Protein AF-A0A256W8U9-F1 (afdb_monomer)

Radius of gyration: 19.27 Å; Cα contacts (8 Å, |Δi|>4): 296; chains: 1; bounding box: 43×51×47 Å

Structure (mmCIF, N/CA/C/O backbone):
data_AF-A0A256W8U9-F1
#
_entry.id   AF-A0A256W8U9-F1
#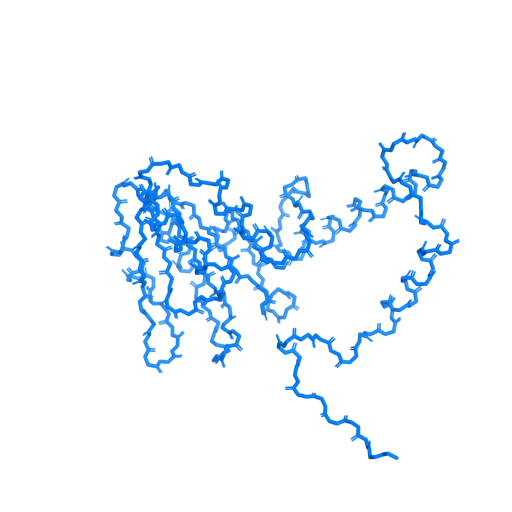
loop_
_atom_site.group_PDB
_atom_site.id
_atom_site.type_symbol
_atom_site.label_atom_id
_atom_site.label_alt_id
_atom_site.label_comp_id
_atom_site.label_asym_id
_atom_site.label_entity_id
_atom_site.label_seq_id
_atom_site.pdbx_PDB_ins_code
_atom_site.Cartn_x
_atom_site.Cartn_y
_atom_site.Cartn_z
_atom_site.occupancy
_atom_site.B_iso_or_equiv
_atom_site.auth_seq_id
_atom_site.auth_comp_id
_atom_site.auth_asym_id
_atom_site.auth_atom_id
_atom_site.pdbx_PDB_model_num
ATOM 1 N N . MET A 1 1 ? 17.346 -32.500 -17.935 1.00 60.72 1 MET A N 1
ATOM 2 C CA . MET A 1 1 ? 16.605 -31.899 -16.807 1.00 60.72 1 MET A CA 1
ATOM 3 C C . MET A 1 1 ? 15.141 -31.907 -17.193 1.00 60.72 1 MET A C 1
ATOM 5 O O . MET A 1 1 ? 14.860 -31.599 -18.344 1.00 60.72 1 MET A O 1
ATOM 9 N N . SER A 1 2 ? 14.252 -32.359 -16.309 1.00 73.19 2 SER A N 1
ATOM 10 C CA . SER A 1 2 ? 12.805 -32.277 -16.538 1.00 73.19 2 SER A CA 1
ATOM 11 C C . SER A 1 2 ? 12.376 -30.816 -16.694 1.00 73.19 2 SER A C 1
ATOM 13 O O . SER A 1 2 ? 13.040 -29.923 -16.167 1.00 73.19 2 SER A O 1
ATOM 15 N N . GLU A 1 3 ? 11.287 -30.582 -17.421 1.00 89.00 3 GLU A N 1
ATOM 16 C CA . GLU A 1 3 ? 10.648 -29.268 -17.517 1.00 89.00 3 GLU A CA 1
ATOM 17 C C . GLU A 1 3 ? 10.328 -28.734 -16.108 1.00 89.00 3 GLU A C 1
ATOM 19 O O . GLU A 1 3 ? 9.859 -29.480 -15.244 1.00 89.00 3 GLU A O 1
ATOM 24 N N . LEU A 1 4 ? 10.657 -27.467 -15.845 1.00 91.88 4 LEU A N 1
ATOM 25 C CA . LEU A 1 4 ? 10.452 -26.847 -14.538 1.00 91.88 4 LEU A CA 1
ATOM 26 C C . LEU A 1 4 ? 8.979 -26.461 -14.375 1.00 91.88 4 LEU A C 1
ATOM 28 O O . LEU A 1 4 ? 8.479 -25.611 -15.105 1.00 91.88 4 LEU A O 1
ATOM 32 N N . ILE A 1 5 ? 8.315 -27.022 -13.367 1.00 94.69 5 ILE A N 1
ATOM 33 C CA . ILE A 1 5 ? 6.978 -26.595 -12.942 1.00 94.69 5 ILE A CA 1
ATOM 34 C C . ILE A 1 5 ? 7.151 -25.593 -11.796 1.00 94.69 5 ILE A C 1
ATOM 36 O O . ILE A 1 5 ? 7.554 -25.973 -10.698 1.00 94.69 5 ILE A O 1
ATOM 40 N N . TYR A 1 6 ? 6.878 -24.311 -12.054 1.00 94.56 6 TYR A N 1
ATOM 41 C CA . TYR A 1 6 ? 7.054 -23.227 -11.083 1.00 94.56 6 TYR A CA 1
ATOM 42 C C . TYR A 1 6 ? 5.709 -22.747 -10.523 1.00 94.56 6 TYR A C 1
ATOM 44 O O . TYR A 1 6 ? 4.909 -22.148 -11.240 1.00 94.56 6 TYR A O 1
ATOM 52 N N . LEU A 1 7 ? 5.468 -22.996 -9.233 1.00 95.38 7 LEU A N 1
ATOM 53 C CA . LEU A 1 7 ? 4.219 -22.670 -8.528 1.00 95.38 7 LEU A CA 1
ATOM 54 C C . LEU A 1 7 ? 4.462 -21.749 -7.317 1.00 95.38 7 LEU A C 1
ATOM 56 O O . LEU A 1 7 ? 3.783 -21.870 -6.305 1.00 95.38 7 LEU A O 1
ATOM 60 N N . ASP A 1 8 ? 5.434 -20.836 -7.421 1.00 95.25 8 ASP A N 1
ATOM 61 C CA . ASP A 1 8 ? 5.872 -19.950 -6.324 1.00 95.25 8 ASP A CA 1
ATOM 62 C C . ASP A 1 8 ? 5.801 -18.449 -6.701 1.00 95.25 8 ASP A C 1
ATOM 64 O O . ASP A 1 8 ? 6.513 -17.596 -6.175 1.00 95.25 8 ASP A O 1
ATOM 68 N N . ASN A 1 9 ? 4.900 -18.097 -7.630 1.00 94.25 9 ASN A N 1
ATOM 69 C CA . ASN A 1 9 ? 4.754 -16.722 -8.133 1.00 94.25 9 ASN A CA 1
ATOM 70 C C . ASN A 1 9 ? 4.302 -15.706 -7.067 1.00 94.25 9 ASN A C 1
ATOM 72 O O . ASN A 1 9 ? 4.540 -14.513 -7.242 1.00 94.25 9 ASN A O 1
ATOM 76 N N . SER A 1 10 ? 3.680 -16.175 -5.977 1.00 91.94 10 SER A N 1
ATOM 77 C CA . SER A 1 10 ? 3.303 -15.346 -4.821 1.00 91.94 10 SER A CA 1
ATOM 78 C C . SER A 1 10 ? 4.534 -14.856 -4.043 1.00 91.94 10 SER A C 1
ATOM 80 O O . SER A 1 10 ? 4.501 -13.779 -3.454 1.00 91.94 10 SER A O 1
ATOM 82 N N . ALA A 1 11 ? 5.653 -15.592 -4.073 1.00 92.12 11 ALA A N 1
ATOM 83 C CA . ALA A 1 11 ? 6.917 -15.118 -3.512 1.00 92.12 11 ALA A CA 1
ATOM 84 C C . ALA A 1 11 ? 7.633 -14.158 -4.476 1.00 92.12 11 ALA A C 1
ATOM 86 O O . ALA A 1 11 ? 8.060 -13.071 -4.087 1.00 92.12 11 ALA A O 1
ATOM 87 N N . THR A 1 12 ? 7.764 -14.5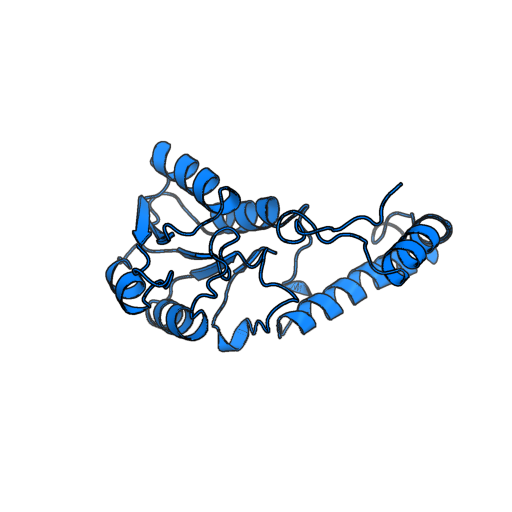43 -5.750 1.00 92.81 12 THR A N 1
ATOM 88 C CA . THR A 1 12 ? 8.237 -13.654 -6.817 1.00 92.81 12 THR A CA 1
ATOM 89 C C . THR A 1 12 ? 7.809 -14.172 -8.183 1.00 92.81 12 THR A C 1
ATOM 91 O O . THR A 1 12 ? 7.884 -15.366 -8.452 1.00 92.81 12 THR A O 1
ATOM 94 N N . SER A 1 13 ? 7.399 -13.288 -9.095 1.00 93.62 13 SER A N 1
ATOM 95 C CA . SER A 1 13 ? 7.043 -13.733 -10.446 1.00 93.62 13 SER A CA 1
ATOM 96 C C . SER A 1 13 ? 8.257 -14.304 -11.185 1.00 93.62 13 SER A C 1
ATOM 98 O O . SER A 1 13 ? 9.304 -13.654 -11.265 1.00 93.62 13 SER A O 1
ATOM 100 N N . PHE A 1 14 ? 8.138 -15.502 -11.751 1.00 94.06 14 PHE A N 1
ATOM 101 C CA . PHE A 1 14 ? 9.224 -16.119 -12.509 1.00 94.06 14 PHE A CA 1
ATOM 102 C C . PHE A 1 14 ? 8.699 -17.062 -13.609 1.00 94.06 14 PHE A C 1
ATOM 104 O O . PHE A 1 14 ? 7.767 -17.829 -13.361 1.00 94.06 14 PHE A O 1
ATOM 111 N N . PRO A 1 15 ? 9.324 -17.058 -14.805 1.00 94.38 15 PRO A N 1
ATOM 112 C CA . PRO A 1 15 ? 10.339 -16.103 -15.267 1.00 94.38 15 PRO A CA 1
ATOM 113 C C . PRO A 1 15 ? 9.741 -14.715 -15.537 1.00 94.38 15 PRO A C 1
ATOM 115 O O . PRO A 1 15 ? 8.529 -14.555 -15.674 1.00 94.38 15 PRO A O 1
ATOM 118 N N . LYS A 1 16 ? 10.592 -13.685 -15.619 1.00 96.44 16 LYS A N 1
ATOM 119 C CA . LYS A 1 16 ? 10.134 -12.370 -16.091 1.00 96.44 16 LYS A CA 1
ATOM 120 C C . LYS A 1 16 ? 9.891 -12.447 -17.608 1.00 96.44 16 LYS A C 1
ATOM 122 O O . LYS A 1 16 ? 10.565 -13.219 -18.289 1.00 96.44 16 LYS A O 1
ATOM 127 N N . PRO A 1 17 ? 8.946 -11.678 -18.167 1.00 96.44 17 PRO A N 1
ATOM 128 C CA . PRO A 1 17 ? 8.714 -11.691 -19.605 1.00 96.44 17 PRO A CA 1
ATOM 129 C C . PRO A 1 17 ? 9.896 -11.047 -20.348 1.00 96.44 17 PRO A C 1
ATOM 131 O O . PRO A 1 17 ? 10.501 -10.090 -19.863 1.00 96.44 17 PRO A O 1
ATOM 134 N N . GLU A 1 18 ? 10.189 -11.534 -21.557 1.00 98.00 18 GLU A N 1
ATOM 135 C CA . GLU A 1 18 ? 11.328 -11.104 -22.389 1.00 98.00 18 GLU A CA 1
ATOM 136 C C . GLU A 1 18 ? 11.524 -9.575 -22.522 1.00 98.00 18 GLU A C 1
ATOM 138 O O . GLU A 1 18 ? 12.671 -9.119 -22.480 1.00 98.00 18 GLU A O 1
ATOM 143 N N . PRO A 1 19 ? 10.465 -8.742 -22.634 1.00 98.19 19 PRO A N 1
ATOM 144 C CA . PRO A 1 19 ? 10.622 -7.289 -22.677 1.00 98.19 19 PRO A CA 1
ATOM 145 C C . PRO A 1 19 ? 11.360 -6.700 -21.468 1.00 98.19 19 PRO A C 1
ATOM 147 O O . PRO A 1 19 ? 12.084 -5.722 -21.633 1.00 98.19 19 PRO A O 1
ATOM 150 N N . VAL A 1 20 ? 11.232 -7.302 -20.278 1.00 97.75 20 VAL A N 1
ATOM 151 C CA . VAL A 1 20 ? 11.924 -6.840 -19.063 1.00 97.75 20 VAL A CA 1
ATOM 152 C C . VAL A 1 20 ? 13.429 -7.040 -19.203 1.00 97.75 20 VAL A C 1
ATOM 154 O O . VAL A 1 20 ? 14.194 -6.106 -18.972 1.00 97.75 20 VAL A O 1
ATOM 157 N N . TYR A 1 21 ? 13.865 -8.225 -19.636 1.00 97.94 21 TYR A N 1
ATOM 158 C CA . TYR A 1 21 ? 15.288 -8.510 -19.826 1.00 97.94 21 TYR A CA 1
ATOM 159 C C . TYR A 1 21 ? 15.911 -7.590 -20.881 1.00 97.94 21 TYR A C 1
ATOM 161 O O . TYR A 1 21 ? 16.951 -6.979 -20.630 1.00 97.94 21 TYR A O 1
ATOM 169 N N . LYS A 1 22 ? 15.242 -7.428 -22.030 1.00 98.12 22 LYS A N 1
ATOM 170 C CA . LYS A 1 22 ? 15.710 -6.552 -23.116 1.00 98.12 22 LYS A CA 1
ATOM 171 C C . LYS A 1 22 ? 15.799 -5.090 -22.693 1.00 98.12 22 LYS A C 1
ATOM 173 O O . LYS A 1 22 ? 16.770 -4.419 -23.037 1.00 98.12 22 LYS A O 1
ATOM 178 N N . PHE A 1 23 ? 14.801 -4.599 -21.957 1.00 97.06 23 PHE A N 1
ATOM 179 C CA . PHE A 1 23 ? 14.808 -3.226 -21.466 1.00 97.06 23 PHE A CA 1
ATOM 180 C C . PHE A 1 23 ? 15.971 -2.990 -20.503 1.00 97.06 23 PHE A C 1
ATOM 182 O O . PHE A 1 23 ? 16.713 -2.030 -20.686 1.00 97.06 23 PHE A O 1
ATOM 189 N N . MET A 1 24 ? 16.178 -3.880 -19.528 1.00 97.06 24 MET A N 1
ATOM 190 C CA . MET A 1 24 ? 17.244 -3.713 -18.535 1.00 97.06 24 MET A CA 1
ATOM 191 C C . MET A 1 24 ? 18.647 -3.778 -19.156 1.00 97.06 24 MET A C 1
ATOM 193 O O . MET A 1 24 ? 19.494 -2.951 -18.818 1.00 97.06 24 MET A O 1
ATOM 197 N N . ASP A 1 25 ? 18.899 -4.700 -20.095 1.00 97.56 25 ASP A N 1
ATOM 198 C CA . ASP A 1 25 ? 20.175 -4.747 -20.830 1.00 97.56 25 ASP A CA 1
ATOM 199 C C . ASP A 1 25 ? 20.400 -3.461 -21.645 1.00 97.56 25 ASP A C 1
ATOM 201 O O . ASP A 1 25 ? 21.460 -2.838 -21.558 1.00 97.56 25 ASP A O 1
ATOM 205 N N . GLY A 1 26 ? 19.379 -3.005 -22.379 1.00 96.38 26 GLY A N 1
ATOM 206 C CA . GLY A 1 26 ? 19.442 -1.757 -23.139 1.00 96.38 26 GLY A CA 1
ATOM 207 C C . GLY A 1 26 ? 19.662 -0.525 -22.257 1.00 96.38 26 GLY A C 1
ATOM 208 O O . GLY A 1 26 ? 20.479 0.332 -22.598 1.00 96.38 26 GLY A O 1
ATOM 209 N N . PHE A 1 27 ? 18.983 -0.461 -21.109 1.00 95.62 27 PHE A N 1
ATOM 210 C CA . PHE A 1 27 ? 19.098 0.623 -20.139 1.00 95.62 27 PHE A CA 1
ATOM 211 C C . PHE A 1 27 ? 20.533 0.757 -19.631 1.00 95.62 27 PHE A C 1
ATOM 213 O O . PHE A 1 27 ? 21.121 1.827 -19.756 1.00 95.62 27 PHE A O 1
ATOM 220 N N . TYR A 1 28 ? 21.149 -0.319 -19.135 1.00 94.75 28 TYR A N 1
ATOM 221 C CA . TYR A 1 28 ? 22.511 -0.228 -18.597 1.00 94.75 28 TYR A CA 1
ATOM 222 C C . TYR A 1 28 ? 23.571 0.068 -19.660 1.00 94.75 28 TYR A C 1
ATOM 224 O O . TYR A 1 28 ? 24.599 0.664 -19.347 1.00 94.75 28 TYR A O 1
ATOM 232 N N . ARG A 1 29 ? 23.324 -0.294 -20.923 1.00 94.81 29 ARG A N 1
ATOM 233 C CA . ARG A 1 29 ? 24.230 0.036 -22.032 1.00 94.81 29 ARG A CA 1
ATOM 234 C C . ARG A 1 29 ? 24.145 1.494 -22.486 1.00 94.81 29 ARG A C 1
ATOM 236 O O . ARG A 1 29 ? 25.113 1.971 -23.072 1.00 94.81 29 ARG A O 1
ATOM 243 N N . LYS A 1 30 ? 23.008 2.175 -22.286 1.00 91.12 30 LYS A N 1
ATOM 244 C CA . LYS A 1 30 ? 22.723 3.485 -22.912 1.00 91.12 30 LYS A CA 1
ATOM 245 C C . LYS A 1 30 ? 22.347 4.608 -21.941 1.00 91.12 30 LYS A C 1
ATOM 247 O O . LYS A 1 30 ? 22.696 5.752 -22.192 1.00 91.12 30 LYS A O 1
ATOM 252 N N . HIS A 1 31 ? 21.672 4.285 -20.842 1.00 90.69 31 HIS A N 1
ATOM 253 C CA . HIS A 1 31 ? 20.993 5.239 -19.953 1.00 90.69 31 HIS A CA 1
ATOM 254 C C . HIS A 1 31 ? 21.403 5.108 -18.473 1.00 90.69 31 HIS A C 1
ATOM 256 O O . HIS A 1 31 ? 20.811 5.757 -17.613 1.00 90.69 31 HIS A O 1
ATOM 262 N N . GLY A 1 32 ? 22.429 4.308 -18.155 1.00 86.44 32 GLY A N 1
ATOM 263 C CA . GLY A 1 32 ? 22.939 4.071 -16.793 1.00 86.44 32 GLY A CA 1
ATOM 264 C C . GLY A 1 32 ? 23.666 5.259 -16.137 1.00 86.44 32 GLY A C 1
ATOM 265 O O . GLY A 1 32 ? 24.619 5.053 -15.388 1.00 86.44 32 GLY A O 1
ATOM 266 N N . VAL A 1 33 ? 23.257 6.490 -16.442 1.00 91.00 33 VAL A N 1
ATOM 267 C CA . VAL A 1 33 ? 23.774 7.740 -15.868 1.00 91.00 33 VAL A CA 1
ATOM 268 C C . VAL A 1 33 ? 22.822 8.287 -14.801 1.00 91.00 33 VAL A C 1
ATOM 270 O O . VAL A 1 33 ? 21.687 7.839 -14.676 1.00 91.00 33 VAL A O 1
ATOM 273 N N . SER A 1 34 ? 23.276 9.265 -14.016 1.00 89.38 34 SER A N 1
ATOM 274 C CA . SER A 1 34 ? 22.476 9.866 -12.941 1.00 89.38 34 SER A CA 1
ATOM 275 C C . SER A 1 34 ? 21.423 10.848 -13.490 1.00 89.38 34 SER A C 1
ATOM 277 O O . SER A 1 34 ? 21.821 11.916 -13.968 1.00 89.38 34 SER A O 1
ATOM 279 N N . PRO A 1 35 ? 20.109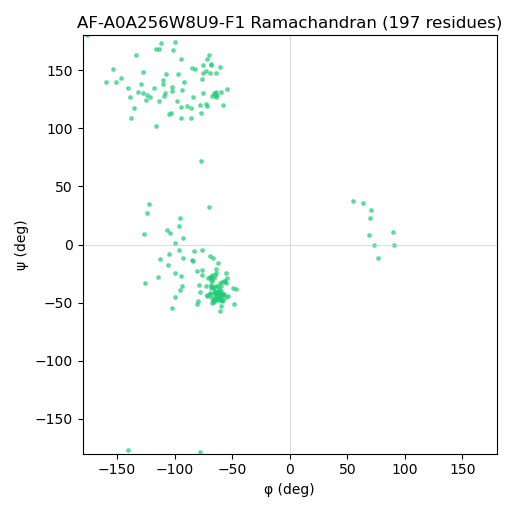 10.564 -13.377 1.00 86.69 35 PRO A N 1
ATOM 280 C CA . PRO A 1 35 ? 19.065 11.511 -13.774 1.00 86.69 35 PRO A CA 1
ATOM 281 C C . PRO A 1 35 ? 19.017 12.738 -12.849 1.00 86.69 35 PRO A C 1
ATOM 283 O O . PRO A 1 35 ? 19.410 12.663 -11.679 1.00 86.69 35 PRO A O 1
ATOM 286 N N . GLY A 1 36 ? 18.526 13.874 -13.360 1.00 78.19 36 GLY A N 1
ATOM 287 C CA . GLY A 1 36 ? 18.177 15.063 -12.566 1.00 78.19 36 GLY A CA 1
ATOM 288 C C . GLY A 1 36 ? 19.339 15.833 -11.922 1.00 78.19 36 GLY A C 1
ATOM 289 O O . GLY A 1 36 ? 19.112 16.730 -11.112 1.00 78.19 36 GLY A O 1
ATOM 290 N N . ARG A 1 37 ? 20.598 15.493 -12.235 1.00 72.56 37 ARG A N 1
ATOM 291 C CA . ARG A 1 37 ? 21.793 16.158 -11.670 1.00 72.56 37 ARG A CA 1
ATOM 292 C C . ARG A 1 37 ? 22.604 16.967 -12.674 1.00 72.56 37 ARG A C 1
ATOM 294 O O . ARG A 1 37 ? 23.517 17.691 -12.280 1.00 72.56 37 ARG A O 1
ATOM 301 N N . SER A 1 38 ? 22.351 16.813 -13.965 1.00 78.19 38 SER A N 1
ATOM 302 C CA . SER A 1 38 ? 23.123 17.463 -15.024 1.00 78.19 38 SER A CA 1
ATOM 303 C C . SER A 1 38 ? 22.252 17.644 -16.260 1.00 78.19 38 SER A C 1
ATOM 305 O O . SER A 1 38 ? 21.344 16.856 -16.484 1.00 78.19 38 SER A O 1
ATOM 307 N N . GLY A 1 39 ? 22.530 18.676 -17.056 1.00 81.69 39 GLY A N 1
ATOM 308 C CA . GLY A 1 39 ? 21.741 19.016 -18.245 1.00 81.69 39 GLY A CA 1
ATOM 309 C C . GLY A 1 39 ? 22.290 18.460 -19.559 1.00 81.69 39 GLY A C 1
ATOM 310 O O . GLY A 1 39 ? 22.045 19.066 -20.593 1.00 81.69 39 GLY A O 1
ATOM 311 N N . PHE A 1 40 ? 23.094 17.391 -19.533 1.00 88.38 40 PHE A N 1
ATOM 312 C CA . PHE A 1 40 ? 23.533 16.736 -20.771 1.00 88.38 40 PHE A CA 1
ATOM 313 C C . PHE A 1 40 ? 22.483 15.726 -21.234 1.00 88.38 40 PHE A C 1
ATOM 315 O O . PHE A 1 40 ? 21.786 15.146 -20.401 1.00 88.38 40 PHE A O 1
ATOM 322 N N . ASP A 1 41 ? 22.420 15.489 -22.543 1.00 89.31 41 ASP A N 1
ATOM 323 C CA . ASP A 1 41 ? 21.337 14.749 -23.201 1.00 89.31 41 ASP A CA 1
ATOM 324 C C . ASP A 1 41 ? 21.000 13.424 -22.507 1.00 89.31 41 ASP A C 1
ATOM 326 O O . ASP A 1 41 ? 19.859 13.213 -22.112 1.00 89.31 41 ASP A O 1
ATOM 330 N N . ALA A 1 42 ? 21.995 12.573 -22.233 1.00 89.12 42 ALA A N 1
ATOM 331 C CA . ALA A 1 42 ? 21.712 11.270 -21.627 1.00 89.12 42 ALA A CA 1
ATOM 332 C C . ALA A 1 42 ? 21.144 11.369 -20.194 1.00 89.12 42 ALA A C 1
ATOM 334 O O . ALA A 1 42 ? 20.382 10.499 -19.787 1.00 89.12 42 ALA A O 1
ATOM 335 N N . ALA A 1 43 ? 21.475 12.410 -19.419 1.00 91.25 43 ALA A N 1
ATOM 336 C CA . ALA A 1 43 ? 20.875 12.614 -18.097 1.00 91.25 43 ALA A CA 1
ATOM 337 C C . ALA A 1 43 ? 19.414 13.081 -18.189 1.00 91.25 43 ALA A C 1
ATOM 339 O O . ALA A 1 43 ? 18.601 12.662 -17.363 1.00 91.25 43 ALA A O 1
ATOM 340 N N . ILE A 1 44 ? 19.090 13.904 -19.194 1.00 91.75 44 ILE A N 1
ATOM 341 C CA . ILE A 1 44 ? 17.720 14.347 -19.487 1.00 91.75 44 ILE A CA 1
ATOM 342 C C . ILE A 1 44 ? 16.884 13.152 -19.954 1.00 91.75 44 ILE A C 1
ATOM 344 O O . ILE A 1 44 ? 15.828 12.889 -19.387 1.00 91.75 44 ILE A O 1
ATOM 348 N N . GLU A 1 45 ? 17.391 12.365 -20.905 1.00 92.62 45 GLU A N 1
ATOM 349 C CA . GLU A 1 45 ? 16.722 11.150 -21.388 1.00 92.62 45 GLU A CA 1
ATOM 350 C C . GLU A 1 45 ? 16.455 10.151 -20.248 1.00 92.62 45 GLU A C 1
ATOM 352 O O . GLU A 1 45 ? 15.359 9.601 -20.134 1.00 92.62 45 GLU A O 1
ATOM 357 N N . THR A 1 46 ? 17.425 9.926 -19.352 1.00 93.62 46 THR A N 1
ATOM 358 C CA . THR A 1 46 ? 17.219 9.048 -18.189 1.00 93.62 46 THR A CA 1
ATOM 359 C C . THR A 1 46 ? 16.183 9.615 -17.212 1.00 93.62 46 THR A C 1
ATOM 361 O O . THR A 1 46 ? 15.409 8.853 -16.629 1.00 93.62 46 THR A O 1
ATOM 364 N N . GLU A 1 47 ? 16.129 10.935 -17.019 1.00 93.62 47 GLU A N 1
ATOM 365 C CA . GLU A 1 47 ? 15.100 11.579 -16.193 1.00 93.62 47 GLU A CA 1
ATOM 366 C C . GLU A 1 47 ? 13.698 11.409 -16.794 1.00 93.62 47 GLU A C 1
ATOM 368 O O . GLU A 1 47 ? 12.753 11.077 -16.069 1.00 93.62 47 GLU A O 1
ATOM 373 N N . GLU A 1 48 ? 13.571 11.543 -18.114 1.00 94.12 48 GLU A N 1
ATOM 374 C CA . GLU A 1 48 ? 12.324 11.292 -18.836 1.00 94.12 48 GLU A CA 1
ATOM 375 C C . GLU A 1 48 ? 11.850 9.846 -18.654 1.00 94.12 48 GLU A C 1
ATOM 377 O O . GLU A 1 48 ? 10.683 9.634 -18.329 1.00 94.12 48 GLU A O 1
ATOM 382 N N . ILE A 1 49 ? 12.743 8.849 -18.740 1.00 95.56 49 ILE A N 1
ATOM 383 C CA . ILE A 1 49 ? 12.398 7.437 -18.478 1.00 95.56 49 ILE A CA 1
ATOM 384 C C . ILE A 1 49 ? 11.770 7.271 -17.085 1.00 95.56 49 ILE A C 1
ATOM 386 O O . ILE A 1 49 ? 10.740 6.603 -16.933 1.00 95.56 49 ILE A O 1
ATOM 390 N N . VAL A 1 50 ? 12.355 7.893 -16.056 1.00 94.88 50 VAL A N 1
ATOM 391 C CA . VAL A 1 50 ? 11.836 7.828 -14.679 1.00 94.88 50 VAL A CA 1
ATOM 392 C C . VAL A 1 50 ? 10.473 8.516 -14.572 1.00 94.88 50 VAL A C 1
ATOM 394 O O . VAL A 1 50 ? 9.566 8.006 -13.904 1.00 94.88 50 VAL A O 1
ATOM 397 N N . PHE A 1 51 ? 10.302 9.668 -15.220 1.00 95.50 51 PHE A N 1
ATOM 398 C CA . PHE A 1 51 ? 9.048 10.415 -15.191 1.00 95.50 51 PHE A CA 1
ATOM 399 C C . PHE A 1 51 ? 7.918 9.708 -15.951 1.00 95.50 51 PHE A C 1
ATOM 401 O O . PHE A 1 51 ? 6.802 9.622 -15.436 1.00 95.50 51 PHE A O 1
ATOM 408 N N . GLU A 1 52 ? 8.194 9.134 -17.120 1.00 97.06 52 GLU A N 1
ATOM 409 C CA . GLU A 1 52 ? 7.216 8.340 -17.867 1.00 97.06 52 GLU A CA 1
ATOM 410 C C . GLU A 1 52 ? 6.831 7.069 -17.104 1.00 97.06 52 GLU A C 1
ATOM 412 O O . GLU A 1 52 ? 5.646 6.752 -16.995 1.00 97.06 52 GLU A O 1
ATOM 417 N N . THR A 1 53 ? 7.791 6.401 -16.454 1.00 96.81 53 THR A N 1
ATOM 418 C CA . THR A 1 53 ? 7.494 5.268 -15.559 1.00 96.81 53 THR A CA 1
ATOM 419 C C . THR A 1 53 ? 6.532 5.681 -14.444 1.00 96.81 53 THR A C 1
ATOM 421 O O . THR A 1 53 ? 5.560 4.982 -14.157 1.00 96.81 53 THR A O 1
ATOM 424 N N . ARG A 1 54 ? 6.745 6.862 -13.849 1.00 97.19 54 ARG A N 1
ATOM 425 C CA . ARG A 1 54 ? 5.863 7.424 -12.817 1.00 97.19 54 ARG A CA 1
ATOM 426 C C . ARG A 1 54 ? 4.443 7.662 -13.335 1.00 97.19 54 ARG A C 1
ATOM 428 O O . ARG A 1 54 ? 3.489 7.383 -12.613 1.00 97.19 54 ARG A O 1
ATOM 435 N N . LYS A 1 55 ? 4.283 8.151 -14.571 1.00 97.69 55 LYS A N 1
ATOM 436 C CA . LYS A 1 55 ? 2.965 8.328 -15.206 1.00 97.69 55 LYS A CA 1
ATOM 437 C C . LYS A 1 55 ? 2.261 6.998 -15.447 1.00 97.69 55 LYS A C 1
ATOM 439 O O . LYS A 1 55 ? 1.088 6.881 -15.109 1.00 97.69 55 LYS A O 1
ATOM 444 N N . ILE A 1 56 ? 2.973 6.010 -15.993 1.00 97.44 56 ILE A N 1
ATOM 445 C CA . ILE A 1 56 ? 2.423 4.677 -16.273 1.00 97.44 56 ILE A CA 1
ATOM 446 C C . ILE A 1 56 ? 1.916 4.034 -14.980 1.00 97.44 56 ILE A C 1
ATOM 448 O O . ILE A 1 56 ? 0.775 3.582 -14.925 1.00 97.44 56 ILE A O 1
ATOM 452 N N . LEU A 1 57 ? 2.729 4.051 -13.920 1.00 97.06 57 LEU A N 1
ATOM 453 C CA . LEU A 1 57 ? 2.339 3.498 -12.623 1.00 97.06 57 LEU A CA 1
ATOM 454 C C . LEU A 1 57 ? 1.202 4.289 -11.966 1.00 97.06 57 LEU A C 1
ATOM 456 O O . LEU A 1 57 ? 0.315 3.694 -11.369 1.00 97.06 57 LEU A O 1
ATOM 460 N N . CYS A 1 58 ? 1.176 5.617 -12.100 1.00 96.88 58 CYS A N 1
ATOM 461 C CA . CYS A 1 58 ? 0.047 6.420 -11.630 1.00 96.88 58 CYS A CA 1
ATOM 462 C C . CYS A 1 58 ? -1.257 6.018 -12.343 1.00 96.88 58 CYS A C 1
ATOM 464 O O . CYS A 1 58 ? -2.275 5.816 -11.685 1.00 96.88 58 CYS A O 1
ATOM 466 N N . GLY A 1 59 ? -1.203 5.811 -13.663 1.00 96.81 59 GLY A N 1
ATOM 467 C CA . GLY A 1 59 ? -2.336 5.332 -14.455 1.00 96.81 59 GLY A CA 1
ATOM 468 C C . GLY A 1 59 ? -2.793 3.917 -14.089 1.00 96.81 59 GLY A C 1
ATOM 469 O O . GLY A 1 59 ? -3.994 3.665 -14.072 1.00 96.81 59 GLY A O 1
ATOM 470 N N . LEU A 1 60 ? -1.867 3.017 -13.729 1.00 97.31 60 LEU A N 1
ATOM 471 C CA . LEU A 1 60 ? -2.183 1.646 -13.294 1.00 97.31 60 LEU A CA 1
ATOM 472 C C . LEU A 1 60 ? -3.163 1.611 -12.110 1.00 97.31 60 LEU A C 1
ATOM 474 O O . LEU A 1 60 ? -3.981 0.700 -12.023 1.00 97.31 60 LEU A O 1
ATOM 478 N N . PHE A 1 61 ? -3.086 2.608 -11.228 1.00 97.25 61 PHE A N 1
ATOM 479 C CA . PHE A 1 61 ? -3.905 2.712 -10.020 1.00 97.25 61 PHE A CA 1
ATOM 480 C C . PHE A 1 61 ? -5.048 3.736 -10.133 1.00 97.25 61 PHE A C 1
ATOM 482 O O . PHE A 1 61 ? -5.668 4.071 -9.125 1.00 97.25 61 PHE A O 1
ATOM 489 N N . ASN A 1 62 ? -5.309 4.265 -11.336 1.00 96.50 62 ASN A N 1
ATOM 490 C CA . ASN A 1 62 ? -6.237 5.377 -11.582 1.00 96.50 62 ASN A CA 1
ATOM 491 C C . ASN A 1 62 ? -5.932 6.645 -10.747 1.00 96.50 62 ASN A C 1
ATOM 493 O O . ASN A 1 62 ? -6.830 7.333 -10.263 1.00 96.50 62 ASN A O 1
ATOM 497 N N . GLY A 1 63 ? -4.648 6.946 -10.538 1.00 94.44 63 GLY A N 1
ATOM 498 C CA . GLY A 1 63 ? -4.208 8.163 -9.858 1.00 94.44 63 GLY A CA 1
ATOM 499 C C . GLY A 1 63 ? -4.317 9.414 -10.740 1.00 94.44 63 GLY A C 1
ATOM 500 O O . GLY A 1 63 ? -4.237 9.351 -11.964 1.00 94.44 63 GLY A O 1
ATOM 501 N N . ASP A 1 64 ? -4.460 10.578 -10.103 1.00 90.88 64 ASP A N 1
ATOM 502 C CA . ASP A 1 64 ? -4.680 11.872 -10.769 1.00 90.88 64 ASP A CA 1
ATOM 503 C C . ASP A 1 64 ? -3.392 12.676 -11.020 1.00 90.88 64 ASP A C 1
ATOM 505 O O . ASP A 1 64 ? -3.317 13.491 -11.941 1.00 90.88 64 ASP A O 1
ATOM 509 N N . ASN A 1 65 ? -2.367 12.475 -10.191 1.00 95.06 65 ASN A N 1
ATOM 510 C CA . ASN A 1 65 ? -1.136 13.249 -10.224 1.00 95.06 65 ASN A CA 1
ATOM 511 C C . ASN A 1 65 ? 0.090 12.341 -10.043 1.00 95.06 65 ASN A C 1
ATOM 513 O O . ASN A 1 65 ? 0.374 11.920 -8.917 1.00 95.06 65 ASN A O 1
ATOM 517 N N . PRO A 1 66 ? 0.899 12.128 -11.100 1.00 95.19 66 PRO A N 1
ATOM 518 C CA . PRO A 1 66 ? 2.113 11.319 -11.026 1.00 95.19 66 PRO A CA 1
ATOM 519 C C . PRO A 1 66 ? 3.081 11.775 -9.932 1.00 95.19 66 PRO A C 1
ATOM 521 O O . PRO A 1 66 ? 3.780 10.948 -9.361 1.00 95.19 66 PRO A O 1
ATOM 524 N N . LYS A 1 67 ? 3.104 13.067 -9.573 1.00 94.88 67 LYS A N 1
ATOM 525 C CA . LYS A 1 67 ? 3.978 13.592 -8.508 1.00 94.88 67 LYS A CA 1
ATOM 526 C C . LYS A 1 67 ? 3.628 13.076 -7.105 1.00 94.88 67 LYS A C 1
ATOM 528 O O . LYS A 1 67 ? 4.422 13.287 -6.197 1.00 94.88 67 LYS A O 1
ATOM 533 N N . ARG A 1 68 ? 2.472 12.425 -6.919 1.00 94.12 68 ARG A N 1
ATOM 534 C CA . ARG A 1 68 ? 2.091 11.746 -5.667 1.00 94.12 68 ARG A CA 1
ATOM 535 C C . ARG A 1 68 ? 2.646 10.327 -5.553 1.00 94.12 68 ARG A C 1
ATOM 537 O O . ARG A 1 68 ? 2.629 9.762 -4.467 1.00 94.12 68 ARG A O 1
ATOM 544 N N . LEU A 1 69 ? 3.137 9.752 -6.649 1.00 95.88 69 LEU A N 1
ATOM 545 C CA . LEU A 1 69 ? 3.834 8.473 -6.612 1.00 95.88 69 LEU A CA 1
ATOM 546 C C . LEU A 1 69 ? 5.244 8.688 -6.068 1.00 95.88 69 LEU A C 1
ATOM 548 O O . LEU A 1 69 ? 5.887 9.668 -6.434 1.00 95.88 69 LEU A O 1
ATOM 552 N N . THR A 1 70 ? 5.747 7.751 -5.272 1.00 95.38 70 THR A N 1
ATOM 553 C CA . THR A 1 70 ? 7.139 7.709 -4.806 1.00 95.38 70 THR A CA 1
ATOM 554 C C . THR A 1 70 ? 7.710 6.326 -5.089 1.00 95.38 70 THR A C 1
ATOM 556 O O . THR A 1 70 ? 7.020 5.330 -4.906 1.00 95.38 70 THR A O 1
ATOM 559 N N . PHE A 1 71 ? 8.959 6.263 -5.554 1.00 96.75 71 PHE A N 1
ATOM 560 C CA . PHE A 1 71 ? 9.674 4.998 -5.703 1.00 96.75 71 PHE A CA 1
ATOM 561 C C . PHE A 1 71 ? 10.336 4.647 -4.368 1.00 96.75 71 PHE A C 1
ATOM 563 O O . PHE A 1 71 ? 11.184 5.404 -3.898 1.00 96.75 71 PHE A O 1
ATOM 570 N N . SER A 1 72 ? 9.936 3.527 -3.773 1.00 96.50 72 SER A N 1
ATOM 571 C CA . SER A 1 72 ? 10.595 2.903 -2.622 1.00 96.50 72 SER A CA 1
ATOM 572 C C . SER A 1 72 ? 11.482 1.742 -3.085 1.00 96.50 72 SER A C 1
ATOM 574 O O . SER A 1 72 ? 11.468 1.357 -4.257 1.00 96.50 72 SER A O 1
ATOM 576 N N . TYR A 1 73 ? 12.237 1.140 -2.166 1.00 96.38 73 TYR A N 1
ATOM 577 C CA . TYR A 1 73 ? 13.002 -0.072 -2.481 1.00 96.38 73 TYR A CA 1
ATOM 578 C C . TYR A 1 73 ? 12.121 -1.304 -2.731 1.00 96.38 73 TYR A C 1
ATOM 580 O O . TYR A 1 73 ? 12.549 -2.235 -3.412 1.00 96.38 73 TYR A O 1
ATOM 588 N N . ASN A 1 74 ? 10.938 -1.351 -2.115 1.00 96.00 74 ASN A N 1
ATOM 589 C CA . ASN A 1 74 ? 9.933 -2.414 -2.217 1.00 96.00 74 ASN A CA 1
ATOM 590 C C . ASN A 1 74 ? 8.669 -2.019 -1.424 1.00 96.00 74 ASN A C 1
ATOM 592 O O . ASN A 1 74 ? 8.643 -0.973 -0.762 1.00 96.00 74 ASN A O 1
ATOM 596 N N . ALA A 1 75 ? 7.658 -2.894 -1.424 1.00 96.25 75 ALA A N 1
ATOM 597 C CA . ALA A 1 75 ? 6.446 -2.731 -0.629 1.00 96.25 75 ALA A CA 1
ATOM 598 C C . ALA A 1 75 ? 6.732 -2.505 0.867 1.00 96.25 75 ALA A C 1
ATOM 600 O O . ALA A 1 75 ? 6.180 -1.586 1.465 1.00 96.25 75 ALA A O 1
ATOM 601 N N . SER A 1 76 ? 7.648 -3.264 1.480 1.00 97.31 76 SER A N 1
ATOM 602 C CA . SER A 1 76 ? 7.948 -3.123 2.917 1.00 97.31 76 SER A CA 1
ATOM 603 C C . SER A 1 76 ? 8.500 -1.747 3.271 1.00 97.31 76 SER A C 1
ATOM 605 O O . SER A 1 76 ? 8.104 -1.168 4.281 1.00 97.31 76 SER A O 1
ATOM 607 N N . ASP A 1 77 ? 9.388 -1.221 2.432 1.00 98.00 77 ASP A N 1
ATOM 608 C CA . ASP A 1 77 ? 9.934 0.127 2.569 1.00 98.00 77 ASP A CA 1
ATOM 609 C C . ASP A 1 77 ? 8.829 1.187 2.410 1.00 98.00 77 ASP A C 1
ATOM 611 O O . ASP A 1 77 ? 8.663 2.038 3.283 1.00 98.00 77 ASP A O 1
ATOM 615 N N . SER A 1 78 ? 7.972 1.064 1.385 1.00 97.88 78 SER A N 1
ATOM 616 C CA . SER A 1 78 ? 6.838 1.989 1.195 1.00 97.88 78 SER A CA 1
ATOM 617 C C . SER A 1 78 ? 5.853 1.982 2.368 1.00 97.88 78 SER A C 1
ATOM 619 O O . SER A 1 78 ? 5.422 3.040 2.821 1.00 97.88 78 SER A O 1
ATOM 621 N N . LEU A 1 79 ? 5.533 0.803 2.908 1.00 98.25 79 LEU A N 1
ATOM 622 C CA . LEU A 1 79 ? 4.614 0.653 4.032 1.00 98.25 79 LEU A CA 1
ATOM 623 C C . LEU A 1 79 ? 5.218 1.234 5.313 1.00 98.25 79 LEU A C 1
ATOM 625 O O . LEU A 1 79 ? 4.509 1.889 6.068 1.00 98.25 79 LEU A O 1
ATOM 629 N N . ASN A 1 80 ? 6.529 1.085 5.532 1.00 97.62 80 ASN A N 1
ATOM 630 C CA . ASN A 1 80 ? 7.212 1.750 6.644 1.00 97.62 80 ASN A CA 1
ATOM 631 C C . ASN A 1 80 ? 7.169 3.273 6.513 1.00 97.62 80 ASN A C 1
ATOM 633 O O . ASN A 1 80 ? 6.863 3.946 7.495 1.00 97.62 80 ASN A O 1
ATOM 637 N N . MET A 1 81 ? 7.426 3.811 5.316 1.00 97.81 81 MET A N 1
ATOM 638 C CA . MET A 1 81 ? 7.322 5.250 5.058 1.00 97.81 81 MET A CA 1
ATOM 639 C C . MET A 1 81 ? 5.908 5.775 5.333 1.00 97.81 81 MET A C 1
ATOM 641 O O . MET A 1 81 ? 5.763 6.826 5.950 1.00 97.81 81 MET A O 1
ATOM 645 N N . LEU A 1 82 ? 4.872 5.043 4.910 1.00 98.06 82 LEU A N 1
ATOM 646 C CA . LEU A 1 82 ? 3.475 5.412 5.146 1.00 98.06 82 LEU A CA 1
ATOM 647 C C . LEU A 1 82 ? 3.107 5.338 6.630 1.00 98.06 82 LEU A C 1
ATOM 649 O O . LEU A 1 82 ? 2.581 6.305 7.167 1.00 98.06 82 LEU A O 1
ATOM 653 N N . ILE A 1 83 ? 3.407 4.224 7.304 1.00 98.12 83 ILE A N 1
ATOM 654 C CA . ILE A 1 83 ? 3.078 4.034 8.723 1.00 98.12 83 ILE A CA 1
ATOM 655 C C . ILE A 1 83 ? 3.783 5.104 9.561 1.00 98.12 83 ILE A C 1
ATOM 657 O O . ILE A 1 83 ? 3.122 5.888 10.229 1.00 98.12 83 ILE A O 1
ATOM 661 N N . GLN A 1 84 ? 5.111 5.196 9.473 1.00 97.06 84 GLN A N 1
ATOM 662 C CA . GLN A 1 84 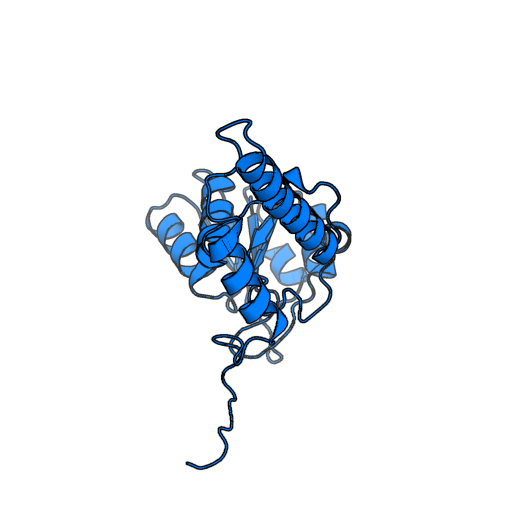? 5.888 6.117 10.308 1.00 97.06 84 GLN A CA 1
ATOM 663 C C . GLN A 1 84 ? 5.685 7.587 9.917 1.00 97.06 84 GLN A C 1
ATOM 665 O O . GLN A 1 84 ? 5.817 8.464 10.764 1.00 97.06 84 GLN A O 1
ATOM 670 N N . GLY A 1 85 ? 5.380 7.867 8.647 1.00 97.12 85 GLY A N 1
ATOM 671 C CA . GLY A 1 85 ? 5.151 9.225 8.155 1.00 97.12 85 GLY A CA 1
ATOM 672 C C . GLY A 1 85 ? 3.753 9.776 8.444 1.00 97.12 85 GLY A C 1
ATOM 673 O O . GLY A 1 85 ? 3.587 10.994 8.450 1.00 97.12 85 GLY A O 1
ATOM 674 N N . LEU A 1 86 ? 2.754 8.913 8.667 1.00 97.19 86 LEU A N 1
ATOM 675 C CA . LEU A 1 86 ? 1.368 9.324 8.933 1.00 97.19 86 LEU A CA 1
ATOM 676 C C . LEU A 1 86 ? 0.991 9.302 10.417 1.00 97.19 86 LEU A C 1
ATOM 678 O O . LEU A 1 86 ? 0.050 10.002 10.792 1.00 97.19 86 LEU A O 1
ATOM 682 N N . THR A 1 87 ? 1.668 8.494 11.240 1.00 97.44 87 THR A N 1
ATOM 683 C CA . THR A 1 87 ? 1.357 8.364 12.672 1.00 97.44 87 THR A CA 1
ATOM 684 C C . THR A 1 87 ? 2.156 9.329 13.538 1.00 97.44 87 THR A C 1
ATOM 686 O O . THR A 1 87 ? 3.367 9.472 13.373 1.00 97.44 87 THR A O 1
ATOM 689 N N . GLU A 1 88 ? 1.498 9.887 14.545 1.00 97.88 88 GLU A N 1
ATOM 690 C CA . GLU A 1 88 ? 2.085 10.690 15.611 1.00 97.88 88 GLU A CA 1
ATOM 691 C C . GLU A 1 88 ? 1.912 10.006 16.978 1.00 97.88 88 GLU A C 1
ATOM 693 O O . GLU A 1 88 ? 1.178 9.028 17.138 1.00 97.88 88 GLU A O 1
ATOM 698 N N . LYS A 1 89 ? 2.607 10.517 18.001 1.00 98.19 89 LYS A N 1
ATOM 699 C CA . LYS A 1 89 ? 2.524 9.952 19.351 1.00 98.19 89 LYS A CA 1
ATOM 700 C C . LYS A 1 89 ? 1.107 10.101 19.920 1.00 98.19 89 LYS A C 1
ATOM 702 O O . LYS A 1 89 ? 0.614 11.217 20.049 1.00 98.19 89 LYS A O 1
ATOM 707 N N . GLY A 1 90 ? 0.522 8.997 20.378 1.00 98.00 90 GLY A N 1
ATOM 708 C CA . GLY A 1 90 ? -0.830 8.942 20.947 1.00 98.00 90 GLY A CA 1
ATOM 709 C C . GLY A 1 90 ? -1.930 8.655 19.922 1.00 98.00 90 GLY A C 1
ATOM 710 O O . GLY A 1 90 ? -3.104 8.561 20.299 1.00 98.00 90 GLY A O 1
ATOM 711 N N . ASP A 1 91 ? -1.564 8.488 18.650 1.00 98.62 91 ASP A N 1
ATOM 712 C CA . ASP A 1 91 ? -2.493 8.031 17.627 1.00 98.62 91 ASP A CA 1
ATOM 713 C C . ASP A 1 91 ? -2.906 6.576 17.855 1.00 98.62 91 ASP A C 1
ATOM 715 O O . ASP A 1 91 ? -2.200 5.762 18.455 1.00 98.62 91 ASP A O 1
ATOM 719 N N . HIS A 1 92 ? -4.076 6.247 17.320 1.00 98.81 92 HIS A N 1
ATOM 720 C CA . HIS A 1 92 ? -4.571 4.887 17.225 1.00 98.81 92 HIS A CA 1
ATOM 721 C C . HIS A 1 92 ? -4.586 4.423 15.763 1.00 98.81 92 HIS A C 1
ATOM 723 O O . HIS A 1 92 ? -5.003 5.159 14.863 1.00 98.81 92 HIS A O 1
ATOM 729 N N . VAL A 1 93 ? -4.168 3.180 15.530 1.00 98.81 93 VAL A N 1
ATOM 730 C CA . VAL A 1 93 ? -4.174 2.531 14.217 1.00 98.81 93 VAL A CA 1
ATOM 731 C C . VAL A 1 93 ? -5.080 1.306 14.248 1.00 98.81 93 VAL A C 1
ATOM 733 O O . VAL A 1 93 ? -5.017 0.489 15.164 1.00 98.81 93 VAL A O 1
ATOM 736 N N . VAL A 1 94 ? -5.917 1.151 13.226 1.00 98.88 94 VAL A N 1
ATOM 737 C CA . VAL A 1 94 ? -6.692 -0.073 12.999 1.00 98.88 94 VAL A CA 1
ATOM 738 C C . VAL A 1 94 ? -6.023 -0.871 11.890 1.00 98.88 94 VAL A C 1
ATOM 740 O O . VAL A 1 94 ? -5.703 -0.339 10.830 1.00 98.88 94 VAL A O 1
ATOM 743 N N . THR A 1 95 ? -5.829 -2.160 12.117 1.00 98.75 95 THR A N 1
ATOM 744 C CA . THR A 1 95 ? -5.313 -3.088 11.114 1.00 98.75 95 THR A CA 1
ATOM 745 C C . THR A 1 95 ? -6.030 -4.429 11.203 1.00 98.75 95 THR A C 1
ATOM 747 O O . THR A 1 95 ? -6.974 -4.573 11.980 1.00 98.75 95 THR A O 1
ATOM 750 N N . THR A 1 96 ? -5.630 -5.412 10.405 1.00 98.44 96 THR A N 1
ATOM 751 C CA . THR A 1 96 ? -6.269 -6.727 10.357 1.00 98.44 96 THR A CA 1
ATOM 752 C C . THR A 1 96 ? -5.352 -7.817 10.908 1.00 98.44 96 THR A C 1
ATOM 754 O O . THR A 1 96 ? -4.187 -7.595 11.243 1.00 98.44 96 THR A O 1
ATOM 757 N N . THR A 1 97 ? -5.892 -9.022 11.038 1.00 96.94 97 THR A N 1
ATOM 758 C CA . THR A 1 97 ? -5.113 -10.232 11.348 1.00 96.94 97 THR A CA 1
ATOM 759 C C . THR A 1 97 ? -4.657 -10.992 10.097 1.00 96.94 97 THR A C 1
ATOM 761 O O . THR A 1 97 ? -4.056 -12.055 10.225 1.00 96.94 97 THR A O 1
ATOM 764 N N . LEU A 1 98 ? -4.900 -10.445 8.897 1.00 96.31 98 LEU A N 1
ATOM 765 C CA . LEU A 1 98 ? -4.429 -10.983 7.609 1.00 96.31 98 LEU A CA 1
ATOM 766 C C . LEU A 1 98 ? -3.133 -10.336 7.113 1.00 96.31 98 LEU A C 1
ATOM 768 O O . LEU A 1 98 ? -2.607 -10.734 6.076 1.00 96.31 98 LEU A O 1
ATOM 772 N N . GLU A 1 99 ? -2.639 -9.325 7.822 1.00 97.31 99 GLU A N 1
ATOM 773 C CA . GLU A 1 99 ? -1.522 -8.512 7.365 1.00 97.31 99 GLU A CA 1
ATOM 774 C C . GLU A 1 99 ? -0.211 -9.287 7.215 1.00 97.31 99 GLU A C 1
ATOM 776 O O . GLU A 1 99 ? 0.136 -10.165 8.011 1.00 97.31 99 GLU A O 1
ATOM 781 N N . HIS A 1 100 ? 0.588 -8.866 6.237 1.00 97.06 100 HIS A N 1
ATOM 782 C CA . HIS A 1 100 ? 1.964 -9.315 6.113 1.00 97.06 100 HIS A CA 1
ATOM 783 C C . HIS A 1 100 ? 2.856 -8.700 7.212 1.00 97.06 100 HIS A C 1
ATOM 785 O O . HIS A 1 100 ? 2.590 -7.628 7.764 1.00 97.06 100 HIS A O 1
ATOM 791 N N . ASN A 1 101 ? 4.003 -9.334 7.481 1.00 97.12 101 ASN A N 1
ATOM 792 C CA . ASN A 1 101 ? 5.007 -8.842 8.435 1.00 97.12 101 ASN A CA 1
ATOM 793 C C . ASN A 1 101 ? 5.496 -7.413 8.144 1.00 97.12 101 ASN A C 1
ATOM 795 O O . ASN A 1 101 ? 5.956 -6.728 9.057 1.00 97.12 101 ASN A O 1
ATOM 799 N N . SER A 1 102 ? 5.397 -6.969 6.891 1.00 96.56 102 SER A N 1
ATOM 800 C CA . SER A 1 102 ? 5.741 -5.610 6.461 1.00 96.56 102 SER A CA 1
ATOM 801 C C . SER A 1 102 ? 4.854 -4.535 7.090 1.00 96.56 102 SER A C 1
ATOM 803 O O . SER A 1 102 ? 5.304 -3.403 7.222 1.00 96.56 102 SER A O 1
ATOM 805 N N . VAL A 1 103 ? 3.638 -4.893 7.511 1.00 98.06 103 VAL A N 1
ATOM 806 C CA . VAL A 1 103 ? 2.717 -4.030 8.264 1.00 98.06 103 VAL A CA 1
ATOM 807 C C . VAL A 1 103 ? 2.779 -4.351 9.757 1.00 98.06 103 VAL A C 1
ATOM 809 O O . VAL A 1 103 ? 2.907 -3.447 10.581 1.00 98.06 103 VAL A O 1
ATOM 812 N N . LEU A 1 104 ? 2.760 -5.639 10.122 1.00 97.94 104 LEU A N 1
ATOM 813 C CA . LEU A 1 104 ? 2.701 -6.049 11.529 1.00 97.94 104 LEU A CA 1
ATOM 814 C C . LEU A 1 104 ? 3.933 -5.625 12.334 1.00 97.94 104 LEU A C 1
ATOM 816 O O . LEU A 1 104 ? 3.788 -5.161 13.460 1.00 97.94 104 LEU A O 1
ATOM 820 N N . ARG A 1 105 ? 5.148 -5.766 11.787 1.00 98.00 105 ARG A N 1
ATOM 821 C CA . ARG A 1 105 ? 6.379 -5.470 12.543 1.00 98.00 105 ARG A CA 1
ATOM 822 C C . ARG A 1 105 ? 6.552 -3.976 12.844 1.00 98.00 105 ARG A C 1
ATOM 824 O O . ARG A 1 105 ? 6.867 -3.669 13.993 1.00 98.00 105 ARG A O 1
ATOM 831 N N . PRO A 1 106 ? 6.335 -3.047 11.891 1.00 97.94 106 PRO A N 1
ATOM 832 C CA . PRO A 1 106 ? 6.374 -1.618 12.201 1.00 97.94 106 PRO A CA 1
ATOM 833 C C . PRO A 1 106 ? 5.317 -1.208 13.227 1.00 97.94 106 PRO A C 1
ATOM 835 O O . PRO A 1 106 ? 5.642 -0.505 14.180 1.00 97.94 106 PRO A O 1
ATOM 838 N N . LEU A 1 107 ? 4.076 -1.690 13.085 1.00 98.44 107 LEU A N 1
ATOM 839 C CA . LEU A 1 107 ? 3.007 -1.391 14.042 1.00 98.44 107 LEU A CA 1
ATOM 840 C C . LEU A 1 107 ? 3.316 -1.938 15.437 1.00 98.44 107 LEU A C 1
ATOM 842 O O . LEU A 1 107 ? 3.144 -1.225 16.422 1.00 98.44 107 LEU A O 1
ATOM 846 N N . TYR A 1 108 ? 3.826 -3.169 15.519 1.00 98.25 108 TYR A N 1
ATOM 847 C CA . TYR A 1 108 ? 4.257 -3.770 16.778 1.00 98.25 108 TYR A CA 1
ATOM 848 C C . TYR A 1 108 ? 5.351 -2.936 17.448 1.00 98.25 108 TYR A C 1
ATOM 850 O O . TYR A 1 108 ? 5.229 -2.615 18.622 1.00 98.25 108 TYR A O 1
ATOM 858 N N . HIS A 1 109 ? 6.379 -2.519 16.704 1.00 98.19 109 HIS A N 1
ATOM 859 C CA . HIS A 1 109 ? 7.465 -1.699 17.245 1.00 98.19 109 HIS A CA 1
ATOM 860 C C . HIS A 1 109 ? 6.970 -0.354 17.812 1.00 98.19 109 HIS A C 1
ATOM 862 O O . HIS A 1 109 ? 7.353 0.055 18.913 1.00 98.19 109 HIS A O 1
ATOM 868 N N . LEU A 1 110 ? 6.087 0.332 17.080 1.00 98.31 110 LEU A N 1
ATOM 869 C CA . LEU A 1 110 ? 5.506 1.597 17.535 1.00 98.31 110 LEU A CA 1
ATOM 870 C C . LEU A 1 110 ? 4.567 1.393 18.736 1.00 98.31 110 LEU A C 1
ATOM 872 O O . LEU A 1 110 ? 4.549 2.219 19.646 1.00 98.31 110 LEU A O 1
ATOM 876 N N . SER A 1 111 ? 3.828 0.285 18.781 1.00 98.19 111 SER A N 1
ATOM 877 C CA . SER A 1 111 ? 2.952 -0.031 19.911 1.00 98.19 111 SER A CA 1
ATOM 878 C C . SER A 1 111 ? 3.724 -0.434 21.168 1.00 98.19 111 SER A C 1
ATOM 880 O O . SER A 1 111 ? 3.448 0.084 22.247 1.00 98.19 111 SER A O 1
ATOM 882 N N . GLU A 1 112 ? 4.741 -1.288 21.036 1.00 98.19 112 GLU A N 1
ATOM 883 C CA . GLU A 1 112 ? 5.586 -1.753 22.144 1.00 98.19 112 GLU A CA 1
ATOM 884 C C . GLU A 1 112 ? 6.305 -0.588 22.840 1.00 98.19 112 GLU A C 1
ATOM 886 O O . GLU A 1 112 ? 6.443 -0.570 24.062 1.00 98.19 112 GLU A O 1
ATOM 891 N N . SER A 1 113 ? 6.713 0.428 22.075 1.00 97.69 113 SER A N 1
ATOM 892 C CA . SER A 1 113 ? 7.320 1.649 22.621 1.00 97.69 113 SER A CA 1
ATOM 893 C C . SER A 1 113 ? 6.317 2.619 23.268 1.00 97.69 113 SER A C 1
ATOM 895 O O . SER A 1 113 ? 6.728 3.635 23.836 1.00 97.69 113 SER A O 1
ATOM 897 N N . GLY A 1 114 ? 5.011 2.337 23.194 1.00 97.94 114 GLY A N 1
ATOM 898 C CA . GLY A 1 114 ? 3.943 3.229 23.649 1.00 97.94 114 GLY A CA 1
ATOM 899 C C . GLY A 1 114 ? 3.781 4.481 22.780 1.00 97.94 114 GLY A C 1
ATOM 900 O O . GLY A 1 114 ? 3.302 5.509 23.265 1.00 97.94 114 GLY A O 1
ATOM 901 N N . PHE A 1 115 ? 4.233 4.435 21.521 1.00 98.44 115 PHE A N 1
ATOM 902 C CA . PHE A 1 115 ? 4.099 5.544 20.578 1.00 98.44 115 PHE A CA 1
ATOM 903 C C . PHE A 1 115 ? 2.680 5.619 19.999 1.00 98.44 115 PHE A C 1
ATOM 905 O O . PHE A 1 115 ? 2.125 6.711 19.928 1.00 98.44 115 PHE A O 1
ATOM 912 N N . ILE A 1 116 ? 2.073 4.476 19.665 1.00 98.62 116 ILE A N 1
ATOM 913 C CA . ILE A 1 116 ? 0.678 4.361 19.203 1.00 98.62 116 ILE A CA 1
ATOM 914 C C . ILE A 1 116 ? -0.059 3.222 19.909 1.00 98.62 116 ILE A C 1
ATOM 916 O O . ILE A 1 116 ? 0.560 2.291 20.423 1.00 98.62 116 ILE A O 1
ATOM 920 N N . ASP A 1 117 ? -1.385 3.244 19.826 1.00 98.56 117 ASP A N 1
ATOM 921 C CA . ASP A 1 117 ? -2.229 2.077 20.083 1.00 98.56 117 ASP A CA 1
ATOM 922 C C . ASP A 1 117 ? -2.600 1.378 18.768 1.00 98.56 117 ASP A C 1
ATOM 924 O O . ASP A 1 117 ? -2.830 2.035 17.752 1.00 98.56 117 ASP A O 1
ATOM 928 N N . VAL A 1 118 ? -2.738 0.049 18.788 1.00 98.75 118 VAL A N 1
ATOM 929 C CA . VAL A 1 118 ? -3.137 -0.736 17.607 1.00 98.75 118 VAL A CA 1
ATOM 930 C C . VAL A 1 118 ? -4.329 -1.635 17.935 1.00 98.75 118 VAL A C 1
ATOM 932 O O . VAL A 1 118 ? -4.312 -2.367 18.923 1.00 98.75 118 VAL A O 1
ATOM 935 N N . THR A 1 119 ? -5.368 -1.605 17.096 1.00 98.81 119 THR A N 1
ATOM 936 C CA . THR A 1 119 ? -6.475 -2.574 17.125 1.00 98.81 119 THR A CA 1
ATOM 937 C C . THR A 1 119 ? -6.390 -3.496 15.915 1.00 98.81 119 THR A C 1
ATOM 939 O O . THR A 1 119 ? -6.365 -3.025 14.781 1.00 98.81 119 THR A O 1
ATOM 942 N N . HIS A 1 120 ? -6.413 -4.808 16.156 1.00 98.62 120 HIS A N 1
ATOM 943 C CA . HIS A 1 120 ? -6.470 -5.827 15.109 1.00 98.62 120 HIS A CA 1
ATOM 944 C C . HIS A 1 120 ? -7.908 -6.316 14.914 1.00 98.62 120 HIS A C 1
ATOM 946 O O . HIS A 1 120 ? -8.540 -6.801 15.851 1.00 98.62 120 HIS A O 1
ATOM 952 N N . VAL A 1 121 ? -8.415 -6.207 13.690 1.00 98.69 121 VAL A N 1
ATOM 953 C CA . VAL A 1 121 ? -9.725 -6.716 13.284 1.00 98.69 121 VAL A CA 1
ATOM 954 C C . VAL A 1 121 ? -9.567 -8.117 12.699 1.00 98.69 121 VAL A C 1
ATOM 956 O O . VAL A 1 121 ? -8.671 -8.397 11.896 1.00 98.69 121 VAL A O 1
ATOM 959 N N . HIS A 1 122 ? -10.432 -9.022 13.144 1.00 98.06 122 HIS A N 1
ATOM 960 C CA . HIS A 1 122 ? -10.454 -10.402 12.681 1.00 98.06 122 HIS A CA 1
ATOM 961 C C . HIS A 1 122 ? -11.215 -10.540 11.362 1.00 98.06 122 HIS A C 1
ATOM 963 O O . HIS A 1 122 ? -12.121 -9.761 11.069 1.00 98.06 122 HIS A O 1
ATOM 969 N N . PHE A 1 123 ? -10.818 -11.530 10.570 1.00 97.31 123 PHE A N 1
ATOM 970 C CA . PHE A 1 123 ? -11.539 -11.956 9.378 1.00 97.31 123 PHE A CA 1
ATOM 971 C C . PHE A 1 123 ? -12.482 -13.121 9.716 1.00 97.31 123 PHE A C 1
ATOM 973 O O . PHE A 1 123 ? -12.318 -13.780 10.745 1.00 97.31 123 PHE A O 1
ATOM 980 N N . ASP A 1 124 ? -13.484 -13.344 8.872 1.00 97.06 124 ASP A N 1
ATOM 981 C CA . ASP A 1 124 ? -14.456 -14.427 9.019 1.00 97.06 124 ASP A CA 1
ATOM 982 C C . ASP A 1 124 ? -13.898 -15.796 8.576 1.00 97.06 124 ASP A C 1
ATOM 984 O O . ASP A 1 124 ? -12.754 -15.934 8.152 1.00 97.06 124 ASP A O 1
ATOM 988 N N . GLU A 1 125 ? -14.716 -16.846 8.637 1.00 96.19 125 GLU A N 1
ATOM 989 C CA . GLU A 1 125 ? -14.324 -18.194 8.194 1.00 96.19 125 GLU A CA 1
ATOM 990 C C . GLU A 1 125 ? -13.971 -18.297 6.696 1.00 96.19 125 GLU A C 1
ATOM 992 O O . GLU A 1 125 ? -13.324 -19.260 6.284 1.00 96.19 125 GLU A O 1
ATOM 997 N N . ASN A 1 126 ? -14.351 -17.300 5.891 1.00 96.38 126 ASN A N 1
ATOM 998 C CA . ASN A 1 126 ? -14.100 -17.230 4.453 1.00 96.38 126 ASN A CA 1
ATOM 999 C C . ASN A 1 126 ? -12.897 -16.333 4.100 1.00 96.38 126 ASN A C 1
ATOM 1001 O O . ASN A 1 126 ? -12.574 -16.169 2.920 1.00 96.38 126 ASN A O 1
ATOM 1005 N N . GLY A 1 127 ? -12.209 -15.754 5.090 1.00 96.25 127 GLY A N 1
ATOM 1006 C CA . GLY A 1 127 ? -11.052 -14.890 4.852 1.00 96.25 127 GLY A CA 1
ATOM 1007 C C . GLY A 1 127 ? -11.377 -13.408 4.666 1.00 96.25 127 GLY A C 1
ATOM 1008 O O . GLY A 1 127 ? -10.495 -12.660 4.244 1.00 96.25 127 GLY A O 1
ATOM 1009 N N . TYR A 1 128 ? -12.606 -12.959 4.932 1.00 98.19 128 TYR A N 1
ATOM 1010 C CA . TYR A 1 128 ? -13.027 -11.576 4.697 1.00 98.19 128 TYR A CA 1
ATOM 1011 C C . TYR A 1 128 ? -13.077 -10.749 5.977 1.00 98.19 128 TYR A C 1
ATOM 1013 O O . TYR A 1 128 ? -13.619 -11.162 7.000 1.00 98.19 128 TYR A O 1
ATOM 1021 N N . VAL A 1 129 ? -12.558 -9.528 5.895 1.00 98.31 129 VAL A N 1
ATOM 1022 C CA . VAL A 1 129 ? -12.714 -8.507 6.928 1.00 98.31 129 VAL A CA 1
ATOM 1023 C C . VAL A 1 129 ? -13.977 -7.710 6.639 1.00 98.31 129 VAL A C 1
ATOM 1025 O O . VAL A 1 129 ? -14.102 -7.056 5.600 1.00 98.31 129 VAL A O 1
ATOM 1028 N N . HIS A 1 130 ? -14.925 -7.734 7.574 1.00 98.25 130 HIS A N 1
ATOM 1029 C CA . HIS A 1 130 ? -16.163 -6.986 7.416 1.00 98.25 130 HIS A CA 1
ATOM 1030 C C . HIS A 1 130 ? -15.946 -5.478 7.655 1.00 98.25 130 HIS A C 1
ATOM 1032 O O . HIS A 1 130 ? -15.424 -5.081 8.702 1.00 98.25 130 HIS A O 1
ATOM 1038 N N . PRO A 1 131 ? -16.415 -4.599 6.744 1.00 98.44 131 PRO A N 1
ATOM 1039 C CA . PRO A 1 131 ? -16.307 -3.145 6.904 1.00 98.44 131 PRO A CA 1
ATOM 1040 C C . PRO A 1 131 ? -16.931 -2.613 8.201 1.00 98.44 131 PRO A C 1
ATOM 1042 O O . PRO A 1 131 ? -16.454 -1.630 8.768 1.00 98.44 131 PRO A O 1
ATOM 1045 N N . ASP A 1 132 ? -17.984 -3.266 8.696 1.00 98.44 132 ASP A N 1
ATOM 1046 C CA . ASP A 1 132 ? -18.624 -2.891 9.958 1.00 98.44 132 ASP A CA 1
ATOM 1047 C C . ASP A 1 132 ? -17.733 -3.156 11.176 1.00 98.44 132 ASP A C 1
ATOM 1049 O O . ASP A 1 132 ? -17.839 -2.438 12.170 1.00 98.44 132 ASP A O 1
ATOM 1053 N N . ASP A 1 133 ? -16.827 -4.130 11.114 1.00 98.62 133 ASP A N 1
ATOM 1054 C CA . ASP A 1 133 ? -15.901 -4.403 12.212 1.00 98.62 133 ASP A CA 1
ATOM 1055 C C . ASP A 1 133 ? -14.737 -3.410 12.219 1.00 98.62 133 ASP A C 1
ATOM 1057 O O . ASP A 1 133 ? -14.359 -2.923 13.285 1.00 98.62 133 ASP A O 1
ATOM 1061 N N . ILE A 1 134 ? -14.278 -2.973 11.038 1.00 98.75 134 ILE A N 1
ATOM 1062 C CA . ILE A 1 134 ? -13.396 -1.800 10.910 1.00 98.75 134 ILE A CA 1
ATOM 1063 C C . ILE A 1 134 ? -14.080 -0.566 11.509 1.00 98.75 134 ILE A C 1
ATOM 1065 O O . ILE A 1 134 ? -13.494 0.135 12.331 1.00 98.75 134 ILE A O 1
ATOM 1069 N N . LYS A 1 135 ? -15.350 -0.323 11.163 1.00 98.69 135 LYS A N 1
ATOM 1070 C CA . LYS A 1 135 ? -16.122 0.814 11.684 1.00 98.69 135 LYS A CA 1
ATOM 1071 C C . LYS A 1 135 ? -16.212 0.805 13.212 1.00 98.69 135 LYS A C 1
ATOM 1073 O O . LYS A 1 135 ? -16.077 1.861 13.822 1.00 98.69 135 LYS A O 1
ATOM 1078 N N . LYS A 1 136 ? -16.450 -0.358 13.828 1.00 98.69 136 LYS A N 1
ATOM 1079 C CA . LYS A 1 136 ? -16.511 -0.512 15.295 1.00 98.69 136 LYS A CA 1
ATOM 1080 C C . LYS A 1 136 ? -15.151 -0.305 15.965 1.00 98.69 136 LYS A C 1
ATOM 1082 O O . LYS A 1 136 ? 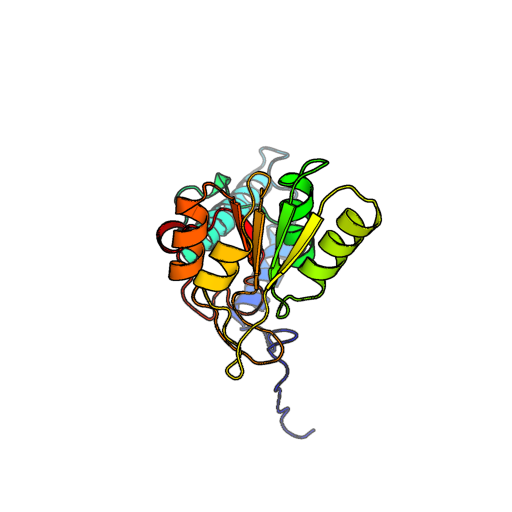-15.113 0.136 17.109 1.00 98.69 136 LYS A O 1
ATOM 1087 N N . ALA A 1 137 ? -14.057 -0.633 15.278 1.00 98.69 137 ALA A N 1
ATOM 1088 C CA . ALA A 1 137 ? -12.699 -0.471 15.792 1.00 98.69 137 ALA A CA 1
ATOM 1089 C C . ALA A 1 137 ? -12.216 0.990 15.774 1.00 98.69 137 ALA A C 1
ATOM 1091 O O . ALA A 1 137 ? -11.311 1.339 16.534 1.00 98.69 137 ALA A O 1
ATOM 1092 N N . ILE A 1 138 ? -12.810 1.847 14.937 1.00 98.81 138 ILE A N 1
ATOM 1093 C CA . ILE A 1 138 ? -12.461 3.269 14.862 1.00 98.81 138 ILE A CA 1
ATOM 1094 C C . ILE A 1 138 ? -12.873 4.000 16.151 1.00 98.81 138 ILE A C 1
ATOM 1096 O O . ILE A 1 138 ? -14.017 3.972 16.599 1.00 98.81 138 ILE A O 1
ATOM 1100 N N . ARG A 1 139 ? -11.899 4.712 16.714 1.00 98.50 139 ARG A N 1
ATOM 1101 C CA . ARG A 1 139 ? -11.961 5.588 17.895 1.00 98.50 139 ARG A CA 1
ATOM 1102 C C . ARG A 1 139 ? -11.717 7.046 17.506 1.00 98.50 139 ARG A C 1
ATOM 1104 O O . ARG A 1 139 ? -11.200 7.316 16.426 1.00 98.50 139 ARG A O 1
ATOM 1111 N N . ALA A 1 140 ? -11.980 7.974 18.427 1.00 97.94 140 ALA A N 1
ATOM 1112 C CA . ALA A 1 140 ? -11.788 9.412 18.208 1.00 97.94 140 ALA A CA 1
ATOM 1113 C C . ALA A 1 140 ? -10.345 9.815 17.839 1.00 97.94 140 ALA A C 1
ATOM 1115 O O . ALA A 1 140 ? -10.165 10.755 17.076 1.00 97.94 140 ALA A O 1
ATOM 1116 N N . ASN A 1 141 ? -9.333 9.104 18.348 1.00 98.31 141 ASN A N 1
ATOM 1117 C CA . ASN A 1 141 ? -7.917 9.321 18.023 1.00 98.31 141 ASN A CA 1
ATOM 1118 C C . ASN A 1 141 ? -7.396 8.380 16.920 1.00 98.31 141 ASN A C 1
ATOM 1120 O O . ASN A 1 141 ? -6.189 8.194 16.791 1.00 98.31 141 ASN A O 1
ATOM 1124 N N . THR A 1 142 ? -8.279 7.727 16.153 1.00 98.75 142 THR A N 1
ATOM 1125 C CA . THR A 1 142 ? -7.826 6.856 15.058 1.00 98.75 142 THR A CA 1
ATOM 1126 C C . THR A 1 142 ? -7.302 7.706 13.924 1.00 98.75 142 THR A C 1
ATOM 1128 O O . THR A 1 142 ? -8.039 8.510 13.365 1.00 98.75 142 THR A O 1
ATOM 1131 N N . LYS A 1 143 ? -6.039 7.499 13.572 1.00 98.38 143 LYS A N 1
ATOM 1132 C CA . LYS A 1 143 ? -5.380 8.218 12.487 1.00 98.38 143 LYS A CA 1
ATOM 1133 C C . LYS A 1 143 ? -5.420 7.444 11.180 1.00 98.38 143 LYS A C 1
ATOM 1135 O O . LYS A 1 143 ? -5.593 8.035 10.117 1.00 98.38 143 LYS A O 1
ATOM 1140 N N . LEU A 1 144 ? -5.246 6.129 11.277 1.00 97.88 144 LEU A N 1
ATOM 1141 C CA . LEU A 1 144 ? -4.904 5.264 10.159 1.00 97.88 144 LEU A CA 1
ATOM 1142 C C . LEU A 1 144 ? -5.660 3.935 10.252 1.00 97.88 144 LEU A C 1
ATOM 1144 O O . LEU A 1 144 ? -5.703 3.306 11.309 1.00 97.88 144 LEU A O 1
ATOM 1148 N N . VAL A 1 145 ? -6.213 3.497 9.126 1.00 98.88 145 VAL A N 1
ATOM 1149 C CA . VAL A 1 145 ? -6.674 2.130 8.883 1.00 98.88 145 VAL A CA 1
ATOM 1150 C C . VAL A 1 145 ? -5.768 1.537 7.810 1.00 98.88 145 VAL A C 1
ATOM 1152 O O . VAL A 1 145 ? -5.666 2.109 6.727 1.00 98.88 145 VAL A O 1
ATOM 1155 N N . ILE A 1 146 ? -5.121 0.406 8.092 1.00 98.75 146 ILE A N 1
ATOM 1156 C CA . ILE A 1 146 ? -4.270 -0.298 7.125 1.00 98.75 146 ILE A CA 1
ATOM 1157 C C . ILE A 1 146 ? -4.748 -1.728 6.885 1.00 98.75 146 ILE A C 1
ATOM 1159 O O . ILE A 1 146 ? -4.952 -2.479 7.841 1.00 98.75 146 ILE A O 1
ATOM 1163 N N . VAL A 1 147 ? -4.948 -2.074 5.610 1.00 98.62 147 VAL A N 1
ATOM 1164 C CA . VAL A 1 147 ? -5.499 -3.366 5.177 1.00 98.62 147 VAL A CA 1
ATOM 1165 C C . VAL A 1 147 ? -4.659 -3.977 4.059 1.00 98.62 147 VAL A C 1
ATOM 1167 O O . VAL A 1 147 ? -4.395 -3.336 3.040 1.00 98.62 147 VAL A O 1
ATOM 1170 N N . ASN A 1 148 ? -4.311 -5.250 4.204 1.00 98.06 148 ASN A N 1
ATOM 1171 C CA . ASN A 1 148 ? -3.783 -6.078 3.129 1.00 98.06 148 ASN A CA 1
ATOM 1172 C C . ASN A 1 148 ? -4.894 -6.416 2.117 1.00 98.06 148 ASN A C 1
ATOM 1174 O O . ASN A 1 148 ? -5.903 -7.028 2.464 1.00 98.06 148 ASN A O 1
ATOM 1178 N N . HIS A 1 149 ? -4.730 -5.997 0.858 1.00 98.38 149 HIS A N 1
ATOM 1179 C CA . HIS A 1 149 ? -5.757 -6.159 -0.175 1.00 98.38 149 HIS A CA 1
ATOM 1180 C C . HIS A 1 149 ? -5.950 -7.617 -0.579 1.00 98.38 149 HIS A C 1
ATOM 1182 O O . HIS A 1 149 ? -7.084 -8.047 -0.753 1.00 98.38 149 HIS A 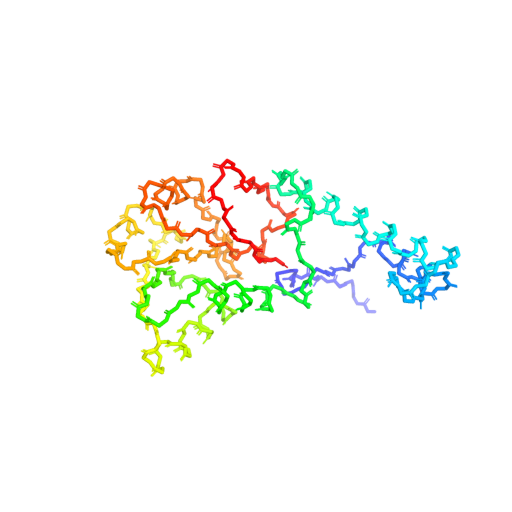O 1
ATOM 1188 N N . SER A 1 150 ? -4.861 -8.365 -0.742 1.00 97.38 150 SER A N 1
ATOM 1189 C CA . SER A 1 150 ? -4.901 -9.777 -1.110 1.00 97.38 150 SER A CA 1
ATOM 1190 C C . SER A 1 150 ? -3.921 -10.554 -0.253 1.00 97.38 150 SER A C 1
ATOM 1192 O O . SER A 1 150 ? -2.710 -10.338 -0.344 1.00 97.38 150 SER A O 1
ATOM 1194 N N . SER A 1 151 ? -4.444 -11.490 0.539 1.00 94.88 151 SER A N 1
ATOM 1195 C CA . SER A 1 151 ? -3.606 -12.288 1.431 1.00 94.88 151 SER A CA 1
ATOM 1196 C C . SER A 1 151 ? -2.629 -13.139 0.628 1.00 94.88 151 SER A C 1
ATOM 1198 O O . SER A 1 151 ? -3.028 -13.920 -0.234 1.00 94.88 151 SER A O 1
ATOM 1200 N N . ASN A 1 152 ? -1.344 -13.062 0.969 1.00 90.88 152 ASN A N 1
ATOM 1201 C CA . ASN A 1 152 ? -0.311 -13.926 0.396 1.00 90.88 152 ASN A CA 1
ATOM 1202 C C . ASN A 1 152 ? -0.427 -15.394 0.850 1.00 90.88 152 ASN A C 1
ATOM 1204 O O . ASN A 1 152 ? 0.293 -16.241 0.326 1.00 90.88 152 ASN A O 1
ATOM 1208 N N . VAL A 1 153 ? -1.291 -15.688 1.831 1.00 92.88 153 VAL A N 1
ATOM 1209 C CA . VAL A 1 153 ? -1.493 -17.032 2.395 1.00 92.88 153 VAL A CA 1
ATOM 1210 C C . VAL A 1 153 ? -2.768 -17.670 1.854 1.00 92.88 153 VAL A C 1
ATOM 1212 O O . VAL A 1 153 ? -2.715 -18.775 1.324 1.00 92.88 153 VAL A O 1
ATOM 1215 N N . ILE A 1 154 ? -3.907 -16.983 1.990 1.00 94.44 154 ILE A N 1
ATOM 1216 C CA . ILE A 1 154 ? -5.222 -17.544 1.635 1.00 94.44 154 ILE A CA 1
ATOM 1217 C C . ILE A 1 154 ? -5.795 -16.991 0.323 1.00 94.44 154 ILE A C 1
ATOM 1219 O O . ILE A 1 154 ? -6.804 -17.494 -0.157 1.00 94.44 154 ILE A O 1
ATOM 1223 N N . GLY A 1 155 ? -5.167 -15.973 -0.277 1.00 94.00 155 GLY A N 1
ATOM 1224 C CA . GLY A 1 155 ? -5.566 -15.417 -1.575 1.00 94.00 155 GLY A CA 1
ATOM 1225 C C . GLY A 1 155 ? -6.841 -14.568 -1.570 1.00 94.00 155 GLY A C 1
ATOM 1226 O O . GLY A 1 155 ? -7.237 -14.069 -2.621 1.00 94.00 155 GLY A O 1
ATOM 1227 N N . THR A 1 156 ? -7.499 -14.390 -0.420 1.00 96.69 156 THR A N 1
ATOM 1228 C CA . THR A 1 156 ? -8.741 -13.614 -0.329 1.00 96.69 156 THR A CA 1
ATOM 1229 C C . THR A 1 156 ? -8.501 -12.139 -0.638 1.00 96.69 156 THR A C 1
ATOM 1231 O O . THR A 1 156 ? -7.621 -11.517 -0.040 1.00 96.69 156 THR A O 1
ATOM 1234 N N . ILE A 1 157 ? -9.326 -11.584 -1.532 1.00 98.00 157 ILE A N 1
ATOM 1235 C CA . ILE A 1 157 ? -9.305 -10.175 -1.939 1.00 98.00 157 ILE A CA 1
ATOM 1236 C C . ILE A 1 157 ? -10.307 -9.388 -1.088 1.00 98.00 157 ILE A C 1
ATOM 1238 O O . ILE A 1 157 ? -11.507 -9.657 -1.129 1.00 98.00 157 ILE A O 1
ATOM 1242 N N . GLN A 1 158 ? -9.820 -8.416 -0.321 1.00 98.50 158 GLN A N 1
ATOM 1243 C CA . GLN A 1 158 ? -10.626 -7.635 0.614 1.00 98.50 158 GLN A CA 1
ATOM 1244 C C . GLN A 1 158 ? -11.515 -6.596 -0.093 1.00 98.50 158 GLN A C 1
ATOM 1246 O O . GLN A 1 158 ? -11.111 -6.016 -1.104 1.00 98.50 158 GLN A O 1
ATOM 1251 N N . PRO A 1 159 ? -12.709 -6.291 0.452 1.00 98.00 159 PRO A N 1
ATOM 1252 C CA . PRO A 1 159 ? -13.648 -5.327 -0.123 1.00 98.00 159 PRO A CA 1
ATOM 1253 C C . PRO A 1 159 ? -13.207 -3.874 0.147 1.00 98.00 159 PRO A C 1
ATOM 1255 O O . PRO A 1 159 ? -13.792 -3.156 0.965 1.00 98.00 159 PRO A O 1
ATOM 1258 N N . LEU A 1 160 ? -12.138 -3.424 -0.525 1.00 98.50 160 LEU A N 1
ATOM 1259 C CA . LEU A 1 160 ? -11.527 -2.112 -0.269 1.00 98.50 160 LEU A CA 1
ATOM 1260 C C . LEU A 1 160 ? -12.486 -0.945 -0.503 1.00 98.50 160 LEU A C 1
ATOM 1262 O O . LEU A 1 160 ? -12.410 0.045 0.213 1.00 98.50 160 LEU A O 1
ATOM 1266 N N . LYS A 1 161 ? -13.414 -1.045 -1.461 1.00 98.50 161 LYS A N 1
ATOM 1267 C CA . LYS A 1 161 ? -14.380 0.028 -1.738 1.00 98.50 161 LYS A CA 1
ATOM 1268 C C . LYS A 1 161 ? -15.312 0.270 -0.553 1.00 98.50 161 LYS A C 1
ATOM 1270 O O . LYS A 1 161 ? -15.646 1.408 -0.223 1.00 98.50 161 LYS A O 1
ATOM 1275 N N . GLU A 1 162 ? -15.759 -0.793 0.096 1.00 98.69 162 GLU A N 1
ATOM 1276 C CA . GLU A 1 162 ? -16.620 -0.737 1.267 1.00 98.69 162 GLU A CA 1
ATOM 1277 C C . GLU A 1 162 ? -15.844 -0.250 2.495 1.00 98.69 162 GLU A C 1
ATOM 1279 O O . GLU A 1 162 ? -16.336 0.621 3.218 1.00 98.69 162 GLU A O 1
ATOM 1284 N N . ILE A 1 163 ? -14.620 -0.746 2.695 1.00 98.75 163 ILE A N 1
ATOM 1285 C CA . ILE A 1 163 ? -13.737 -0.323 3.792 1.00 98.75 163 ILE A CA 1
ATOM 1286 C C . ILE A 1 163 ? -13.341 1.153 3.632 1.00 98.75 163 ILE A C 1
ATOM 1288 O O . ILE A 1 163 ? -13.453 1.935 4.576 1.00 98.75 163 ILE A O 1
ATOM 1292 N N . GLY A 1 164 ? -12.971 1.581 2.429 1.00 98.75 164 GLY A N 1
ATOM 1293 C CA . GLY A 1 164 ? -12.623 2.967 2.130 1.00 98.75 164 GLY A CA 1
ATOM 1294 C C . GLY A 1 164 ? -13.788 3.932 2.346 1.00 98.75 164 GLY A C 1
ATOM 1295 O O . GLY A 1 164 ? -13.599 5.024 2.879 1.00 98.75 164 GLY A O 1
ATOM 1296 N N . LYS A 1 165 ? -15.034 3.521 2.056 1.00 98.69 165 LYS A N 1
ATOM 1297 C CA . LYS A 1 165 ? -16.232 4.305 2.422 1.00 98.69 165 LYS A CA 1
ATOM 1298 C C . LYS A 1 165 ? -16.361 4.497 3.934 1.00 98.69 165 LYS A C 1
ATOM 1300 O O . LYS A 1 165 ? -16.810 5.562 4.359 1.00 98.69 165 LYS A O 1
ATOM 1305 N N . VAL A 1 166 ? -16.023 3.486 4.737 1.00 98.75 166 VAL A N 1
ATOM 1306 C CA . VAL A 1 166 ? -16.007 3.594 6.205 1.00 98.75 166 VAL A CA 1
ATOM 1307 C C . VAL A 1 166 ? -14.930 4.584 6.643 1.00 98.75 166 VAL A C 1
ATOM 1309 O O . VAL A 1 166 ? -15.246 5.518 7.381 1.00 98.75 166 VAL A O 1
ATOM 1312 N N . CYS A 1 167 ? -13.708 4.444 6.124 1.00 98.69 167 CYS A N 1
ATOM 1313 C CA . CYS A 1 167 ? -12.579 5.309 6.470 1.00 98.69 167 CYS A CA 1
ATOM 1314 C C . CYS A 1 167 ? -12.854 6.775 6.108 1.00 98.69 167 CYS A C 1
ATOM 1316 O O . CYS A 1 167 ? -12.773 7.661 6.958 1.00 98.69 167 CYS A O 1
ATOM 1318 N N . LYS A 1 168 ? -13.332 7.020 4.882 1.00 98.25 168 LYS A N 1
ATOM 1319 C CA . LYS A 1 168 ? -13.699 8.355 4.394 1.00 98.25 168 LYS A CA 1
ATOM 1320 C C . LYS A 1 168 ? -14.794 9.013 5.231 1.00 98.25 168 LYS A C 1
ATOM 1322 O O . LYS A 1 168 ? -14.728 10.210 5.489 1.00 98.25 168 LYS A O 1
ATOM 1327 N N . LYS A 1 169 ? -15.810 8.255 5.664 1.00 98.12 169 LYS A N 1
ATOM 1328 C CA . LYS A 1 169 ? -16.869 8.773 6.553 1.00 98.12 169 LYS A CA 1
ATOM 1329 C C . LYS A 1 169 ? -16.346 9.123 7.945 1.00 98.12 169 LYS A C 1
ATOM 1331 O O . LYS A 1 169 ? -16.892 10.025 8.570 1.00 98.12 169 LYS A O 1
ATOM 1336 N N . ALA A 1 170 ? -15.337 8.401 8.423 1.00 98.06 170 ALA A N 1
ATOM 1337 C CA . ALA A 1 170 ? -14.709 8.643 9.715 1.00 98.06 170 ALA A CA 1
ATOM 1338 C C . ALA A 1 170 ? -13.606 9.717 9.671 1.00 98.06 170 ALA A C 1
ATOM 1340 O O . ALA A 1 170 ? -13.196 10.188 10.726 1.00 98.06 170 ALA A O 1
ATOM 1341 N N . GLY A 1 171 ? -13.144 10.113 8.480 1.00 97.81 171 GLY A N 1
ATOM 1342 C CA . GLY A 1 171 ? -12.049 11.073 8.319 1.00 97.81 171 GLY A CA 1
ATOM 1343 C C . GLY A 1 171 ? -10.683 10.511 8.724 1.00 97.81 171 GLY A C 1
ATOM 1344 O O . GLY A 1 171 ? -9.841 11.268 9.196 1.00 97.81 171 GLY A O 1
ATOM 1345 N N . VAL A 1 172 ? -10.483 9.196 8.578 1.00 98.38 172 VAL A N 1
ATOM 1346 C CA . VAL A 1 172 ? -9.226 8.500 8.904 1.00 98.38 172 VAL A CA 1
ATOM 1347 C C . VAL A 1 172 ? -8.509 8.081 7.627 1.00 98.38 172 VAL A C 1
ATOM 1349 O O . VAL A 1 172 ? -9.174 7.707 6.659 1.00 98.38 172 VAL A O 1
ATOM 1352 N N . TYR A 1 173 ? -7.173 8.092 7.649 1.00 98.62 173 TYR A N 1
ATOM 1353 C CA . TYR A 1 173 ? -6.375 7.692 6.495 1.00 98.62 173 TYR A CA 1
ATOM 1354 C C . TYR A 1 173 ? -6.587 6.220 6.166 1.00 98.62 173 TYR A C 1
ATOM 1356 O O . TYR A 1 173 ? -6.470 5.372 7.051 1.00 98.62 173 TYR A O 1
ATOM 1364 N N . PHE A 1 174 ? -6.848 5.908 4.897 1.00 98.81 174 PHE A N 1
ATOM 1365 C CA . PHE A 1 174 ? -6.919 4.525 4.429 1.00 98.81 174 PHE A CA 1
ATOM 1366 C C . PHE A 1 174 ? -5.657 4.130 3.659 1.00 98.81 174 PHE A C 1
ATOM 1368 O O . PHE A 1 174 ? -5.400 4.645 2.568 1.00 98.81 174 PHE A O 1
ATOM 1375 N N . VAL A 1 175 ? -4.874 3.209 4.227 1.00 98.69 175 VAL A N 1
ATOM 1376 C CA . VAL A 1 175 ? -3.662 2.662 3.608 1.00 98.69 175 VAL A CA 1
ATOM 1377 C C . VAL A 1 175 ? -3.861 1.207 3.211 1.00 98.69 175 VAL A C 1
ATOM 1379 O O . VAL A 1 175 ? -4.479 0.424 3.931 1.00 98.69 175 VAL A O 1
ATOM 1382 N N . VAL A 1 176 ? -3.314 0.835 2.059 1.00 98.69 176 VAL A N 1
ATOM 1383 C CA . VAL A 1 176 ? -3.454 -0.507 1.498 1.00 98.69 176 VAL A CA 1
ATOM 1384 C C . VAL A 1 176 ? -2.088 -1.128 1.227 1.00 98.69 176 VAL A C 1
ATOM 1386 O O . VAL A 1 176 ? -1.256 -0.537 0.538 1.00 98.69 176 VAL A O 1
ATOM 1389 N N . ASP A 1 177 ? -1.879 -2.345 1.729 1.00 98.50 177 ASP A N 1
ATOM 1390 C CA . ASP A 1 177 ? -0.825 -3.235 1.237 1.00 98.50 177 ASP A CA 1
ATOM 1391 C C . ASP A 1 177 ? -1.367 -4.011 0.034 1.00 98.50 177 ASP A C 1
ATOM 1393 O O . ASP A 1 177 ? -2.239 -4.874 0.155 1.00 98.50 177 ASP A O 1
ATOM 1397 N N . ALA A 1 178 ? -0.862 -3.670 -1.146 1.00 97.94 178 ALA A N 1
ATOM 1398 C CA . ALA A 1 178 ? -1.288 -4.216 -2.420 1.00 97.94 178 ALA A CA 1
ATOM 1399 C C . ALA A 1 178 ? -0.268 -5.191 -3.028 1.00 97.94 178 ALA A C 1
ATOM 1401 O O . ALA A 1 178 ? -0.459 -5.577 -4.182 1.00 97.94 178 ALA A O 1
ATOM 1402 N N . SER A 1 179 ? 0.749 -5.643 -2.281 1.00 97.12 179 SER A N 1
ATOM 1403 C CA . SER A 1 179 ? 1.888 -6.435 -2.791 1.00 97.12 179 SER A CA 1
ATOM 1404 C C . SER A 1 179 ? 1.498 -7.642 -3.664 1.00 97.12 179 SER A C 1
ATOM 1406 O O . SER A 1 179 ? 2.166 -7.942 -4.646 1.00 97.12 179 SER A O 1
ATOM 1408 N N . GLN A 1 180 ? 0.403 -8.334 -3.328 1.00 96.94 180 GLN A N 1
ATOM 1409 C CA . GLN A 1 180 ? -0.092 -9.511 -4.069 1.00 96.94 180 GLN A CA 1
ATOM 1410 C C . GLN A 1 180 ? -1.126 -9.186 -5.155 1.00 96.94 180 GLN A C 1
ATOM 1412 O O . GLN A 1 180 ? -1.503 -10.042 -5.949 1.00 96.94 180 GLN A O 1
ATOM 1417 N N . SER A 1 181 ? -1.637 -7.960 -5.159 1.00 97.19 181 SER A N 1
ATOM 1418 C CA . SER A 1 181 ? -2.818 -7.564 -5.932 1.00 97.19 181 SER A CA 1
ATOM 1419 C C . SER A 1 181 ? -2.504 -6.544 -7.026 1.00 97.19 181 SER A C 1
ATOM 1421 O O . SER A 1 181 ? -3.180 -6.517 -8.055 1.00 97.19 181 SER A O 1
ATOM 1423 N N . ALA A 1 182 ? -1.467 -5.723 -6.836 1.00 96.94 182 ALA A N 1
ATOM 1424 C CA . ALA A 1 182 ? -1.064 -4.685 -7.770 1.00 96.94 182 ALA A CA 1
ATOM 1425 C C . ALA A 1 182 ? -0.742 -5.286 -9.148 1.00 96.94 182 ALA A C 1
ATOM 1427 O O . ALA A 1 182 ? 0.119 -6.151 -9.288 1.00 96.94 182 ALA A O 1
ATOM 1428 N N . GLY A 1 183 ? -1.468 -4.840 -10.175 1.00 94.06 183 GLY A N 1
ATOM 1429 C CA . GLY A 1 183 ? -1.330 -5.335 -11.548 1.00 94.06 183 GLY A CA 1
ATOM 1430 C C . GLY A 1 183 ? -1.972 -6.701 -11.827 1.00 94.06 183 GLY A C 1
ATOM 1431 O O . GLY A 1 183 ? -2.123 -7.051 -12.995 1.00 94.06 183 GLY A O 1
ATOM 1432 N N . ALA A 1 184 ? -2.390 -7.449 -10.800 1.00 94.81 184 ALA A N 1
ATOM 1433 C CA . ALA A 1 184 ? -3.133 -8.704 -10.946 1.00 94.81 184 ALA A CA 1
ATOM 1434 C C . ALA A 1 184 ? -4.652 -8.484 -10.895 1.00 94.81 184 ALA A C 1
ATOM 1436 O O . ALA A 1 184 ? -5.404 -9.141 -11.614 1.00 94.81 184 ALA A O 1
ATOM 1437 N N . VAL A 1 185 ? -5.097 -7.532 -10.073 1.00 95.94 185 VAL A N 1
ATOM 1438 C CA . VAL A 1 185 ? -6.493 -7.099 -9.983 1.00 95.94 185 VAL A CA 1
ATOM 1439 C C . VAL A 1 185 ? -6.592 -5.581 -10.141 1.00 95.94 185 VAL A C 1
ATOM 1441 O O . VAL A 1 185 ? -5.666 -4.866 -9.746 1.00 95.94 185 VAL A O 1
ATOM 1444 N N . PRO A 1 186 ? -7.689 -5.060 -10.720 1.00 96.50 186 PRO A N 1
ATOM 1445 C CA . PRO A 1 186 ? -7.893 -3.622 -10.820 1.00 96.50 186 PRO A CA 1
ATOM 1446 C C . PRO A 1 186 ? -7.931 -2.968 -9.437 1.00 96.50 186 PRO A C 1
ATOM 1448 O O . PRO A 1 186 ? -8.670 -3.407 -8.556 1.00 96.50 186 PRO A O 1
ATOM 1451 N N . ILE A 1 187 ? -7.163 -1.895 -9.270 1.00 98.12 187 ILE A N 1
ATOM 1452 C CA . ILE A 1 187 ? -7.179 -1.048 -8.078 1.00 98.12 187 ILE A CA 1
ATOM 1453 C C . ILE A 1 187 ? -7.433 0.378 -8.546 1.00 98.12 187 ILE A C 1
ATOM 1455 O O . ILE A 1 187 ? -6.696 0.902 -9.376 1.00 98.12 187 ILE A O 1
ATOM 1459 N N . ASP A 1 188 ? -8.477 0.991 -8.002 1.00 97.94 188 ASP A N 1
ATOM 1460 C CA . ASP A 1 188 ? -8.829 2.382 -8.262 1.00 97.94 188 ASP A CA 1
ATOM 1461 C C . ASP A 1 188 ? -8.696 3.155 -6.954 1.00 97.94 188 ASP A C 1
ATOM 1463 O O . ASP A 1 188 ? -9.557 3.062 -6.078 1.00 97.94 188 ASP A O 1
ATOM 1467 N N . VAL A 1 189 ? -7.603 3.903 -6.799 1.00 97.81 189 VAL A N 1
ATOM 1468 C CA . VAL A 1 189 ? -7.324 4.603 -5.536 1.00 97.81 189 VAL A CA 1
ATOM 1469 C C . VAL A 1 189 ? -8.362 5.678 -5.223 1.00 97.81 189 VAL A C 1
ATOM 1471 O O . VAL A 1 189 ? -8.611 5.964 -4.054 1.00 97.81 189 VAL A O 1
ATOM 1474 N N . VAL A 1 190 ? -9.020 6.241 -6.239 1.00 96.12 190 VAL A N 1
ATOM 1475 C CA . VAL A 1 190 ? -10.022 7.296 -6.065 1.00 96.12 190 VAL A CA 1
ATOM 1476 C C . VAL A 1 190 ? -11.363 6.695 -5.651 1.00 96.12 190 VAL A C 1
ATOM 1478 O O . VAL A 1 190 ? -11.946 7.121 -4.650 1.00 96.12 190 VAL A O 1
ATOM 1481 N N . ASP A 1 191 ? -11.852 5.696 -6.388 1.00 97.31 191 ASP A N 1
ATOM 1482 C CA . ASP A 1 191 ? -13.137 5.037 -6.114 1.00 97.31 191 ASP A CA 1
ATOM 1483 C C . ASP A 1 191 ? -13.097 4.210 -4.820 1.00 97.31 191 ASP A C 1
ATOM 1485 O O . ASP A 1 191 ? -14.080 4.170 -4.074 1.00 97.31 191 ASP A O 1
ATOM 1489 N N . MET A 1 192 ? -11.948 3.601 -4.513 1.00 98.38 192 MET A N 1
ATOM 1490 C CA . MET A 1 192 ? -11.735 2.857 -3.270 1.00 98.38 192 MET A CA 1
ATOM 1491 C C . MET A 1 192 ? -11.358 3.759 -2.087 1.00 98.38 192 MET A C 1
ATOM 1493 O O . MET A 1 192 ? -11.291 3.271 -0.965 1.00 98.38 192 MET A O 1
ATOM 1497 N N . GLY A 1 193 ? -11.146 5.064 -2.299 1.00 97.62 193 GLY A N 1
ATOM 1498 C CA . GLY A 1 193 ? -10.823 6.019 -1.234 1.00 97.62 193 GLY A CA 1
ATOM 1499 C C . GLY A 1 193 ? -9.490 5.739 -0.535 1.00 97.62 193 GLY A C 1
ATOM 1500 O O . GLY A 1 193 ? -9.401 5.912 0.676 1.00 97.62 193 GLY A O 1
ATOM 1501 N N . ILE A 1 194 ? -8.492 5.268 -1.283 1.00 98.31 194 ILE A N 1
ATOM 1502 C CA . ILE A 1 194 ? -7.159 4.923 -0.786 1.00 98.31 194 ILE A CA 1
ATOM 1503 C C . ILE A 1 194 ? -6.304 6.192 -0.733 1.00 98.31 194 ILE A C 1
ATOM 1505 O O . ILE A 1 194 ? -6.158 6.899 -1.729 1.00 98.31 194 ILE A O 1
ATOM 1509 N N . GLU A 1 195 ? -5.708 6.464 0.424 1.00 96.88 195 GLU A N 1
ATOM 1510 C CA . GLU A 1 195 ? -4.861 7.640 0.664 1.00 96.88 195 GLU A CA 1
ATOM 1511 C C . GLU A 1 195 ? -3.367 7.294 0.729 1.00 96.88 195 GLU A C 1
ATOM 1513 O O . GLU A 1 195 ? -2.522 8.163 0.521 1.00 96.88 195 GLU A O 1
ATOM 1518 N N . GLY A 1 196 ? -3.030 6.018 0.934 1.00 97.50 196 GLY A N 1
ATOM 1519 C CA . GLY A 1 196 ? -1.682 5.491 0.738 1.00 97.50 196 GLY A CA 1
ATOM 1520 C C . GLY A 1 196 ? -1.711 4.047 0.245 1.00 97.50 196 GLY A C 1
ATOM 1521 O O . GLY A 1 196 ? -2.558 3.259 0.650 1.00 97.50 196 GLY A O 1
ATOM 1522 N N . LEU A 1 197 ? -0.788 3.684 -0.640 1.00 97.75 197 LEU A N 1
ATOM 1523 C CA . LEU A 1 197 ? -0.701 2.336 -1.197 1.00 97.75 197 LEU A CA 1
ATOM 1524 C C . LEU A 1 197 ? 0.763 1.910 -1.268 1.00 97.75 197 LEU A C 1
ATOM 1526 O O . LEU A 1 197 ? 1.583 2.637 -1.827 1.00 97.75 197 LEU A O 1
ATOM 1530 N N . GLY A 1 198 ? 1.073 0.744 -0.702 1.00 97.31 198 GLY A N 1
ATOM 1531 C CA . GLY A 1 198 ? 2.368 0.081 -0.844 1.00 97.31 198 GLY A CA 1
ATOM 1532 C C . GLY A 1 198 ? 2.247 -1.153 -1.733 1.00 97.31 198 GLY A C 1
ATOM 1533 O O . GLY A 1 198 ? 1.349 -1.967 -1.522 1.00 97.31 198 GLY A O 1
ATOM 1534 N N . ALA A 1 199 ? 3.124 -1.280 -2.730 1.00 91.44 199 ALA A N 1
ATOM 1535 C CA . ALA A 1 199 ? 3.167 -2.390 -3.685 1.00 91.44 199 ALA A CA 1
ATOM 1536 C C . ALA A 1 199 ? 4.599 -2.657 -4.161 1.00 91.44 199 ALA A C 1
ATOM 1538 O O . ALA A 1 199 ? 5.416 -1.706 -4.143 1.00 91.44 199 ALA A O 1
#

Secondary structure (DSSP, 8-state):
-PPP----TTT---SPPHHHHHHHHHHHHHT-S-TTS--SHHHHHHHHHHHHHHHHHHHHTT-S-GGG----SSHHHHHHHHHHHH--TT-EEEEESS--HHHHHHHHHHHHTTS-EEEEEPP-TTSPPPHHHHHHH--TTEEEEEEESB-TTT-PBP-HHHHHHHHHHHT-EEEEE-TTTBTTB---TTTTT-SEEE-

pLDDT: mean 95.87, std 4.73, range [60.72, 98.88]

Solvent-accessible surface area (backbone atoms only — not comparable to full-atom values): 11327 Å² total; per-residue (Å²): 131,79,86,84,85,83,90,54,53,90,82,50,74,70,80,74,60,68,70,59,59,54,48,54,56,50,36,64,74,69,39,73,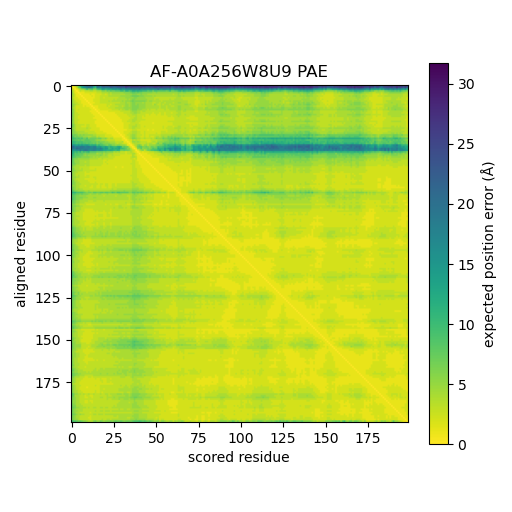56,67,48,84,77,52,92,49,68,59,20,48,55,33,33,48,54,55,52,52,52,37,42,54,56,25,52,66,32,56,51,93,54,42,87,76,62,78,90,60,93,41,32,49,51,35,37,45,53,52,53,65,71,71,58,56,80,71,29,28,34,39,34,48,74,69,50,54,67,53,55,50,50,60,52,47,55,38,33,76,73,67,34,30,48,76,46,73,41,69,53,51,100,84,59,44,62,54,46,67,55,56,53,68,68,60,53,98,55,40,49,38,38,43,44,51,37,26,30,90,84,81,62,39,70,46,64,48,49,60,38,16,53,44,28,60,75,71,73,27,45,26,32,35,41,27,70,70,28,68,90,77,48,96,49,46,35,65,80,24,44,48,75,41,77,18,80

Mean predicted aligned error: 3.56 Å

Near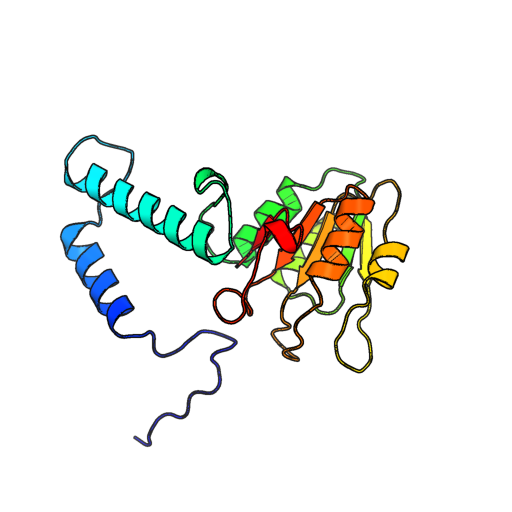est PDB structures (foldseek):
  6o11-assembly1_A-2  TM=9.281E-01  e=2.404E-13  Escherichia coli K-12
  4w91-assembly5_J  TM=9.061E-01  e=1.285E-13  Brucella suis bv. 4 str. 40
  7tlr-assembly1_A  TM=8.824E-01  e=1.651E-13  Lancefieldella parvula
  7tlq-assembly1_A  TM=8.806E-01  e=1.368E-13  Lancefieldella parvula
  7tlr-assembly1_B  TM=8.363E-01  e=3.288E-13  Lancefieldella parvula

Sequence (199 aa):
MSELIYL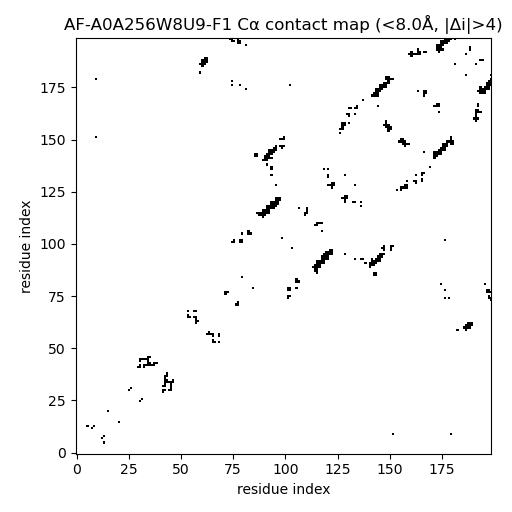DNSATSFPKPEPVYKFMDGFYRKHGVSPGRSGFDAAIETEEIVFETRKILCGLFNGDNPKRLTFSYNASDSLNMLIQGLTEKGDHVVTTTLEHNSVLRPLYHLSESGFIDVTHVHFDENGYVHPDDIKKAIRANTKLVIVNHSSNVIGTIQPLKEIGKVCKKAGVYFVVDASQSAGAVPIDVVDMGIEGLGA

Foldseek 3Di:
DDDDDDDPCLVPNPPDDPVVVVVVVVCVVQQVDDAPPDDDDSNPVNVVVVQVVLVVLCVLQQHDDSVPDDDDPALLRQLLCVVVVQAFAAAEEEEEPLDDCSNVVSVCVCVVVNRYHYHYFYADPLREGDLVSVLVRDDPRHAEYEYEQARSPNRDGYPLLSNLVSCVVSVHAYEYECSSPRVVDHHHCVNSNHPYYGD